Protein AF-A0A843HPI5-F1 (afdb_monomer_lite)

pLDDT: mean 84.9, std 17.64, range [41.53, 98.81]

Sequence (192 aa):
MALVEVDISSFDAFKNATLGNGYDIDGYYGYQCWDYGALLWGNIGRYGHQGTPYNYPYLSTGGTGYAYGIWLARTENATDQFELIFNLSDVKKGDLVILDKGRFVGDTSGHDAYADEDYNGTNTLRLLGQNQENPSATVGHVVTLDNMDVSKFLGAFRFKQWIAPPPPPPPVQRKKSKFPWVLYANKLRNMS

Foldseek 3Di:
DDQDAFDVLALVRRCVRFAPAAFDQPVFLARAQVRSVLSVQVNVVQFDDPPDPDGTRPQDLCPPPAQLSSLVCVVVRQPPQWDKFADLQQAAAFWWWWFAAPLDVPGPRTGTFGFNGHRPPDQWTWTWGWCPPPHDRRHTGGTHTDTGGCPRTRITIHGPSNPDDPDPDDPPPPPPPPPCPPDPPPPPPPDD

Radius of gyration: 25.39 Å; chains: 1; bounding box: 104×28×47 Å

Structure (mmCIF, N/CA/C/O backbone):
data_AF-A0A843HPI5-F1
#
_entry.id   AF-A0A843HPI5-F1
#
loop_
_atom_site.group_PDB
_atom_site.id
_atom_site.type_symbol
_atom_site.label_atom_id
_atom_site.label_alt_id
_atom_site.label_comp_id
_atom_site.label_asym_id
_atom_site.label_entity_id
_atom_site.label_seq_id
_atom_site.pdbx_PDB_ins_code
_atom_site.Cartn_x
_atom_site.Cartn_y
_atom_site.Cartn_z
_atom_site.occupancy
_atom_site.B_iso_or_equiv
_atom_site.auth_seq_id
_atom_site.auth_comp_id
_atom_site.auth_asym_id
_atom_site.auth_atom_id
_atom_site.pdbx_PDB_model_num
ATOM 1 N N . MET A 1 1 ? 4.120 -13.378 -18.623 1.00 52.06 1 MET A N 1
ATOM 2 C CA . MET A 1 1 ? 4.035 -13.522 -17.158 1.00 52.06 1 MET A CA 1
ATOM 3 C C . MET A 1 1 ? 2.609 -13.959 -16.839 1.00 52.06 1 MET A C 1
ATOM 5 O O . MET A 1 1 ? 1.702 -13.417 -17.460 1.00 52.06 1 MET A O 1
ATOM 9 N N . ALA A 1 2 ? 2.403 -14.993 -16.020 1.00 52.09 2 ALA A N 1
ATOM 10 C CA . ALA A 1 2 ? 1.055 -15.372 -15.586 1.00 52.09 2 ALA A CA 1
ATOM 11 C C . ALA A 1 2 ? 0.567 -14.355 -14.544 1.00 52.09 2 ALA A C 1
ATOM 13 O O . ALA A 1 2 ? 1.378 -13.863 -13.762 1.00 52.09 2 ALA A O 1
ATOM 14 N N . LEU A 1 3 ? -0.723 -14.019 -14.558 1.00 65.62 3 LEU A N 1
ATOM 15 C CA . LEU A 1 3 ? -1.304 -13.131 -13.555 1.00 65.62 3 LEU A CA 1
ATOM 16 C C . LEU A 1 3 ? -1.264 -13.827 -12.192 1.00 65.62 3 LEU A C 1
ATOM 18 O O . LEU A 1 3 ? -1.684 -14.978 -12.076 1.00 65.62 3 LEU A O 1
ATOM 22 N N . VAL A 1 4 ? -0.726 -13.145 -11.182 1.00 80.69 4 VAL A N 1
ATOM 23 C CA . VAL A 1 4 ? -0.734 -13.644 -9.806 1.00 80.69 4 VAL A CA 1
ATOM 24 C C . VAL A 1 4 ? -2.068 -13.268 -9.173 1.00 80.69 4 VAL A C 1
ATOM 26 O O . VAL A 1 4 ? -2.295 -12.111 -8.815 1.00 80.69 4 VAL A O 1
ATOM 29 N N . GLU A 1 5 ? -2.956 -14.251 -9.072 1.00 87.56 5 GLU A N 1
ATOM 30 C CA . GLU A 1 5 ? -4.258 -14.105 -8.424 1.00 87.56 5 GLU A CA 1
ATOM 31 C C . GLU A 1 5 ? -4.172 -14.493 -6.943 1.00 87.56 5 GLU A C 1
ATOM 33 O O . GLU A 1 5 ? -3.636 -15.547 -6.593 1.00 87.56 5 GLU A O 1
ATOM 38 N N . VAL A 1 6 ? -4.709 -13.643 -6.070 1.00 93.00 6 VAL A N 1
ATOM 39 C CA . VAL A 1 6 ? -4.800 -13.859 -4.620 1.00 93.00 6 VAL A CA 1
ATOM 40 C C . VAL A 1 6 ? -6.195 -13.485 -4.119 1.00 93.00 6 VAL A C 1
ATOM 42 O O . VAL A 1 6 ? -6.917 -12.714 -4.749 1.00 93.00 6 VAL A O 1
ATOM 45 N N . ASP A 1 7 ? -6.600 -14.033 -2.974 1.00 93.38 7 ASP A N 1
ATOM 46 C CA . ASP A 1 7 ? -7.921 -13.757 -2.406 1.00 93.38 7 ASP A CA 1
ATOM 47 C C . ASP A 1 7 ? -8.011 -12.310 -1.898 1.00 93.38 7 ASP A C 1
ATOM 49 O O . ASP A 1 7 ? -7.388 -11.946 -0.906 1.00 93.38 7 ASP A O 1
ATOM 53 N N . ILE A 1 8 ? -8.813 -11.485 -2.572 1.00 94.94 8 ILE A N 1
ATOM 54 C CA . ILE A 1 8 ? -9.072 -10.085 -2.206 1.00 94.94 8 ILE A CA 1
ATOM 55 C C . ILE A 1 8 ? -10.475 -9.874 -1.617 1.00 94.94 8 ILE A C 1
ATOM 57 O O . ILE A 1 8 ? -10.961 -8.744 -1.569 1.00 94.94 8 ILE A O 1
ATOM 61 N N . SER A 1 9 ? -11.159 -10.931 -1.169 1.00 93.56 9 SER A N 1
ATOM 62 C CA . SER A 1 9 ? -12.520 -10.836 -0.611 1.00 93.56 9 SER A CA 1
ATOM 63 C C . SER A 1 9 ? -12.601 -9.978 0.657 1.00 93.56 9 SER A C 1
ATOM 65 O O . SER A 1 9 ? -13.632 -9.366 0.933 1.00 93.56 9 SER A O 1
ATOM 67 N N . SER A 1 10 ? -11.508 -9.908 1.415 1.00 95.88 10 SER A N 1
ATOM 68 C CA . SER A 1 10 ? -11.312 -9.037 2.574 1.00 95.88 10 SER A CA 1
ATOM 69 C C . SER A 1 10 ? -9.820 -8.767 2.764 1.00 95.88 10 SER A C 1
ATOM 71 O O . SER A 1 10 ? -8.988 -9.525 2.260 1.00 95.88 10 SER A O 1
ATOM 73 N N . PHE A 1 11 ? -9.465 -7.739 3.537 1.00 97.25 11 PHE A N 1
ATOM 74 C CA . PHE A 1 11 ? -8.060 -7.497 3.869 1.00 97.25 11 PHE A CA 1
ATOM 75 C C . PHE A 1 11 ? -7.423 -8.686 4.611 1.00 97.25 11 PHE A C 1
ATOM 77 O O . PHE A 1 11 ? -6.282 -9.041 4.336 1.00 97.25 11 PHE A O 1
ATOM 84 N N . ASP A 1 12 ? -8.159 -9.354 5.505 1.00 96.88 12 ASP A N 1
ATOM 85 C CA . ASP A 1 12 ? -7.639 -10.530 6.214 1.00 96.88 12 ASP A CA 1
ATOM 86 C C . ASP A 1 12 ? -7.408 -11.724 5.275 1.00 96.88 12 ASP A C 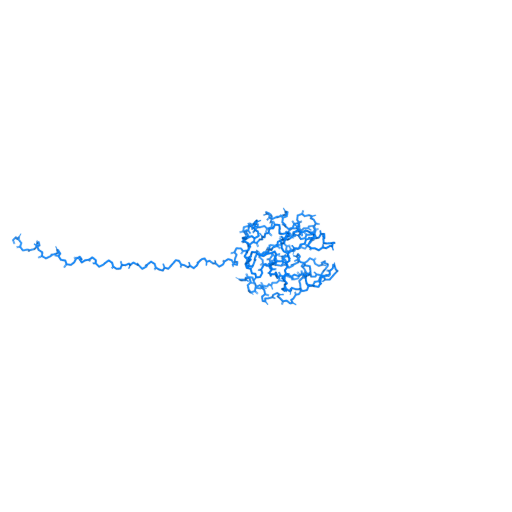1
ATOM 88 O O . ASP A 1 12 ? -6.417 -12.438 5.426 1.00 96.88 12 ASP A O 1
ATOM 92 N N . ALA A 1 13 ? -8.272 -11.923 4.275 1.00 96.44 13 ALA A N 1
ATOM 93 C CA . ALA A 1 13 ? -8.054 -12.939 3.246 1.00 96.44 13 ALA A CA 1
ATOM 94 C C . ALA A 1 13 ? -6.808 -12.626 2.399 1.00 96.44 13 ALA A C 1
ATOM 96 O O . ALA A 1 13 ? -5.954 -13.496 2.224 1.00 96.44 13 ALA A O 1
ATOM 97 N N . PHE A 1 14 ? -6.649 -11.365 1.987 1.00 97.38 14 PHE A N 1
ATOM 98 C CA . PHE A 1 14 ? -5.484 -10.897 1.234 1.00 97.38 14 PHE A CA 1
ATOM 99 C C . PHE A 1 14 ? -4.190 -11.075 2.024 1.00 97.38 14 PHE A C 1
ATOM 101 O O . PHE A 1 14 ? -3.222 -11.649 1.524 1.00 97.38 14 PHE A O 1
ATOM 108 N N . LYS A 1 15 ? -4.186 -10.669 3.295 1.00 98.06 15 LYS A N 1
ATOM 109 C CA . LYS A 1 15 ? -3.066 -10.884 4.211 1.00 98.06 15 LYS A CA 1
ATOM 110 C C . LYS A 1 15 ? -2.712 -12.362 4.340 1.00 98.06 15 LYS A C 1
ATOM 112 O O . LYS A 1 15 ? -1.548 -12.718 4.193 1.00 98.06 15 LYS A O 1
ATOM 117 N N . ASN A 1 16 ? -3.694 -13.226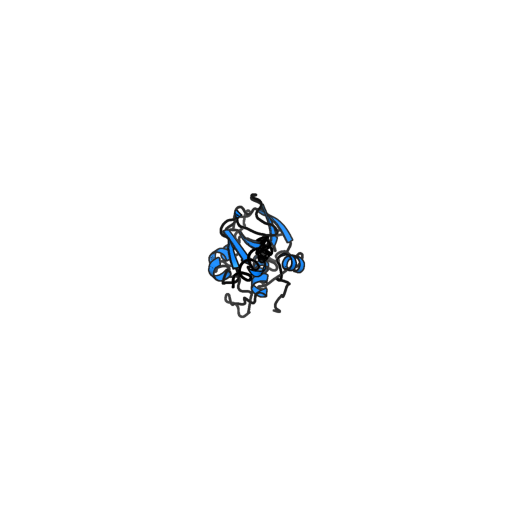 4.590 1.00 97.69 16 ASN A N 1
ATOM 118 C CA . ASN A 1 16 ? -3.452 -14.660 4.760 1.00 97.69 16 ASN A CA 1
ATOM 119 C C . ASN A 1 16 ? -2.932 -15.329 3.481 1.00 97.69 16 ASN A C 1
ATOM 121 O O . ASN A 1 16 ? -2.127 -16.252 3.567 1.00 97.69 16 ASN A O 1
ATOM 125 N N . ALA A 1 17 ? -3.363 -14.864 2.307 1.00 96.06 17 ALA A N 1
ATOM 126 C CA . ALA A 1 17 ? -2.882 -15.370 1.025 1.00 96.06 17 ALA A CA 1
ATOM 127 C C . ALA A 1 17 ? -1.444 -14.918 0.706 1.00 96.06 17 ALA A C 1
ATOM 129 O O . ALA A 1 17 ? -0.740 -15.579 -0.059 1.00 96.06 17 ALA A O 1
ATOM 130 N N . THR A 1 18 ? -0.999 -13.791 1.271 1.00 97.69 18 THR A N 1
ATOM 131 C CA . THR A 1 18 ? 0.231 -13.116 0.832 1.00 97.69 18 THR A CA 1
ATOM 132 C C . THR A 1 18 ? 1.374 -13.112 1.838 1.00 97.69 18 THR A C 1
ATOM 134 O O . THR A 1 18 ? 2.526 -13.096 1.411 1.00 97.69 18 THR A O 1
ATOM 137 N N . LEU A 1 19 ? 1.093 -13.160 3.140 1.00 97.81 19 LEU A N 1
ATOM 138 C CA . LEU A 1 19 ? 2.108 -13.108 4.191 1.00 97.81 19 LEU A CA 1
ATOM 139 C C . LEU A 1 19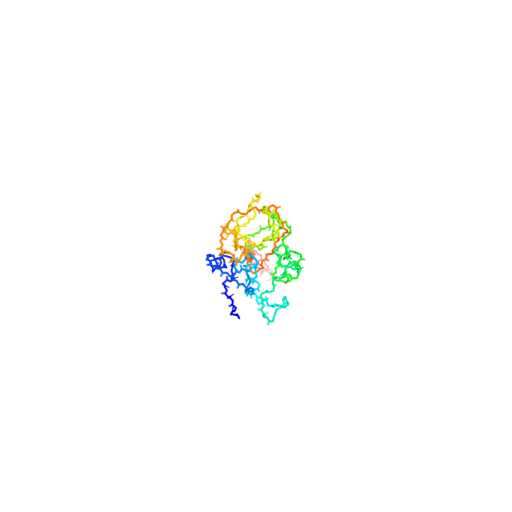 ? 3.155 -14.223 4.024 1.00 97.81 19 LEU A C 1
ATOM 141 O O . LEU A 1 19 ? 2.813 -15.399 3.916 1.00 97.81 19 LEU A O 1
ATOM 145 N N . GLY A 1 20 ? 4.437 -13.850 4.040 1.00 96.94 20 GLY A N 1
ATOM 146 C CA . GLY A 1 20 ? 5.565 -14.770 3.874 1.00 96.94 20 GLY A CA 1
ATOM 147 C C . GLY A 1 20 ? 5.921 -15.111 2.422 1.00 96.94 20 GLY A C 1
ATOM 148 O O . GLY A 1 20 ? 6.940 -15.764 2.199 1.00 96.94 20 GLY A O 1
ATOM 149 N N . ASN A 1 21 ? 5.139 -14.652 1.440 1.00 96.25 21 ASN A N 1
ATOM 150 C CA . ASN A 1 21 ? 5.421 -14.835 0.015 1.00 96.25 21 ASN A CA 1
ATOM 151 C C . ASN A 1 21 ? 6.112 -13.600 -0.583 1.00 96.25 21 ASN A C 1
ATOM 153 O O . ASN A 1 21 ? 6.014 -12.500 -0.043 1.00 96.25 21 ASN A O 1
ATOM 157 N N . GLY A 1 22 ? 6.817 -13.793 -1.698 1.00 94.62 22 GLY A N 1
ATOM 158 C CA . GLY A 1 22 ? 7.436 -12.724 -2.482 1.00 94.62 22 GLY A CA 1
ATOM 159 C C . GLY A 1 22 ? 6.746 -12.555 -3.833 1.00 94.62 22 GLY A C 1
ATOM 160 O O . GLY A 1 22 ? 6.453 -13.547 -4.502 1.00 94.62 22 GLY A O 1
ATOM 161 N N . TYR A 1 23 ? 6.504 -11.309 -4.221 1.00 93.31 23 TYR A N 1
ATOM 162 C CA . TYR A 1 23 ? 5.841 -10.906 -5.453 1.00 93.31 23 TYR A CA 1
ATOM 163 C C . TYR A 1 23 ? 6.746 -9.938 -6.204 1.00 93.31 23 TYR A C 1
ATOM 165 O O . TYR A 1 23 ? 7.064 -8.872 -5.683 1.00 93.31 23 TYR A O 1
ATOM 173 N N . ASP A 1 24 ? 7.163 -10.346 -7.398 1.00 91.31 24 ASP A N 1
ATOM 174 C CA . ASP A 1 24 ? 7.880 -9.531 -8.378 1.00 91.31 24 ASP A CA 1
ATOM 175 C C . ASP A 1 24 ? 6.904 -9.311 -9.537 1.00 91.31 24 ASP A C 1
ATOM 177 O O . ASP A 1 24 ? 6.592 -10.244 -10.288 1.00 91.31 24 ASP A O 1
ATOM 181 N N . ILE A 1 25 ? 6.295 -8.128 -9.573 1.00 86.56 25 ILE A N 1
ATOM 182 C CA . ILE A 1 25 ? 5.180 -7.820 -10.464 1.00 86.56 25 ILE A CA 1
ATOM 183 C C . ILE A 1 25 ? 5.686 -7.236 -11.774 1.00 86.56 25 ILE A C 1
ATOM 185 O O . ILE A 1 25 ? 5.108 -7.552 -12.816 1.00 86.56 25 ILE A O 1
ATOM 189 N N . ASP A 1 26 ? 6.737 -6.415 -11.750 1.00 83.69 26 ASP A N 1
ATOM 190 C CA . ASP A 1 26 ? 7.293 -5.797 -12.957 1.00 83.69 26 ASP A CA 1
ATOM 191 C C . ASP A 1 26 ? 8.467 -6.579 -13.585 1.00 83.69 26 ASP A C 1
ATOM 193 O O . ASP A 1 26 ? 8.748 -6.409 -14.779 1.00 83.69 26 ASP A O 1
ATOM 197 N N . GLY A 1 27 ? 9.079 -7.515 -12.853 1.00 85.38 27 GLY A N 1
ATOM 198 C CA . GLY A 1 27 ? 10.259 -8.279 -13.260 1.00 85.38 27 GLY A CA 1
ATOM 199 C C . GLY A 1 27 ? 11.589 -7.592 -12.931 1.00 85.38 27 GLY A C 1
ATOM 200 O O . GLY A 1 27 ? 12.625 -8.000 -13.472 1.00 85.38 27 GLY A O 1
ATOM 201 N N . TYR A 1 28 ? 11.583 -6.533 -12.116 1.00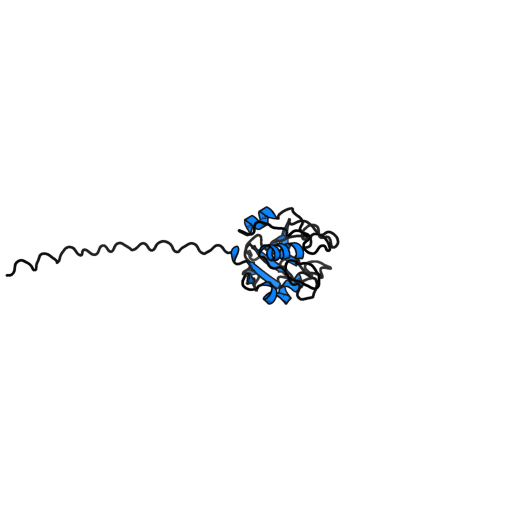 85.31 28 TYR A N 1
ATOM 202 C CA . TYR A 1 28 ? 12.743 -5.717 -11.779 1.00 85.31 28 TYR A CA 1
ATOM 203 C C . TYR A 1 28 ? 12.959 -5.642 -10.266 1.00 85.31 28 TYR A C 1
ATOM 205 O O . TYR A 1 28 ? 12.057 -5.421 -9.475 1.00 85.31 28 TYR A O 1
ATOM 213 N N . TYR A 1 29 ? 14.221 -5.770 -9.844 1.00 88.44 29 TYR A N 1
ATOM 214 C CA . TYR A 1 29 ? 14.645 -5.621 -8.442 1.00 88.44 29 TYR A CA 1
ATOM 215 C C . TYR A 1 29 ? 13.997 -6.600 -7.435 1.00 88.44 29 TYR A C 1
ATOM 217 O O . TYR A 1 29 ? 14.244 -6.481 -6.231 1.00 88.44 29 TYR A O 1
ATOM 225 N N . GLY A 1 30 ? 13.251 -7.606 -7.899 1.00 92.25 30 GLY A N 1
ATOM 226 C CA . GLY A 1 30 ? 12.689 -8.672 -7.073 1.00 92.25 30 GLY A CA 1
ATOM 227 C C . GLY A 1 30 ? 11.446 -8.222 -6.310 1.00 92.25 30 GLY A C 1
ATOM 228 O O . GLY A 1 30 ? 10.497 -7.741 -6.902 1.00 92.25 30 GLY A O 1
ATOM 229 N N . TYR A 1 31 ? 11.418 -8.428 -4.993 1.00 94.50 31 TYR A N 1
ATOM 230 C CA . TYR A 1 31 ? 10.211 -8.220 -4.181 1.00 94.50 31 TYR A CA 1
ATOM 231 C C . TYR A 1 31 ? 10.206 -6.836 -3.524 1.00 94.50 31 TYR A C 1
ATOM 233 O O . TYR A 1 31 ? 10.548 -6.709 -2.342 1.00 94.50 31 TYR A O 1
ATOM 241 N N . GLN A 1 32 ? 9.890 -5.783 -4.280 1.00 95.25 32 GLN A N 1
ATOM 242 C CA . GLN A 1 32 ? 9.877 -4.411 -3.767 1.00 95.25 32 GLN A CA 1
ATOM 243 C C . GLN A 1 32 ? 8.532 -4.052 -3.123 1.00 95.25 32 GLN A C 1
ATOM 245 O O . GLN A 1 32 ? 7.535 -4.765 -3.245 1.00 95.25 32 GLN A O 1
ATOM 250 N N . CYS A 1 33 ? 8.510 -2.936 -2.388 1.00 95.81 33 CYS A N 1
ATOM 251 C CA . CYS A 1 33 ? 7.287 -2.421 -1.763 1.00 95.81 33 CYS A CA 1
ATOM 252 C C . CYS A 1 33 ? 6.185 -2.162 -2.800 1.00 95.81 33 CYS A C 1
ATOM 254 O O . CYS A 1 33 ? 5.088 -2.703 -2.661 1.00 95.81 33 CYS A O 1
ATOM 256 N N . TRP A 1 34 ? 6.543 -1.482 -3.895 1.00 95.31 34 TRP A N 1
ATOM 257 C CA . TRP A 1 34 ? 5.623 -1.167 -4.985 1.00 95.31 34 TRP A CA 1
ATOM 258 C C . TRP A 1 34 ? 4.979 -2.414 -5.597 1.00 95.31 34 TRP A C 1
ATOM 260 O O . TRP A 1 34 ? 3.783 -2.385 -5.873 1.00 95.31 34 TRP A O 1
ATOM 270 N N . ASP A 1 35 ? 5.721 -3.517 -5.768 1.00 93.69 35 ASP A N 1
ATOM 271 C CA . ASP A 1 35 ? 5.170 -4.762 -6.320 1.00 93.69 35 ASP A CA 1
ATOM 272 C C . ASP A 1 35 ? 3.983 -5.258 -5.498 1.00 93.69 35 ASP A C 1
ATOM 274 O O . ASP A 1 35 ? 2.966 -5.703 -6.034 1.00 93.69 35 ASP A O 1
ATOM 278 N N . TYR A 1 36 ? 4.080 -5.143 -4.176 1.00 96.12 36 TYR A N 1
ATOM 279 C CA . TYR A 1 36 ? 3.019 -5.590 -3.294 1.00 96.12 36 TYR A CA 1
ATOM 280 C C . TYR A 1 36 ? 1.798 -4.669 -3.329 1.00 96.12 36 TYR A C 1
ATOM 282 O O . TYR A 1 36 ? 0.671 -5.166 -3.370 1.00 96.12 36 TYR A O 1
ATOM 290 N N . GLY A 1 37 ? 1.994 -3.349 -3.394 1.00 95.50 37 GLY A N 1
ATOM 291 C CA . GLY A 1 37 ? 0.900 -2.414 -3.667 1.00 95.50 37 GLY A CA 1
ATOM 292 C C . GLY A 1 37 ? 0.243 -2.680 -5.028 1.00 95.50 37 GLY A C 1
ATOM 293 O O . GLY A 1 37 ? -0.986 -2.703 -5.153 1.00 95.50 37 GLY A O 1
ATOM 294 N N . ALA A 1 38 ? 1.050 -2.945 -6.058 1.00 93.94 38 ALA A N 1
ATOM 295 C CA . ALA A 1 38 ? 0.602 -3.202 -7.423 1.00 93.94 38 ALA A CA 1
ATOM 296 C C . ALA A 1 38 ? -0.169 -4.528 -7.551 1.00 93.94 38 ALA A C 1
ATOM 298 O O . ALA A 1 38 ? -1.079 -4.632 -8.379 1.00 93.94 38 ALA A O 1
ATOM 299 N N . LEU A 1 39 ? 0.119 -5.522 -6.703 1.00 94.19 39 LEU A N 1
ATOM 300 C CA . LEU A 1 39 ? -0.577 -6.811 -6.688 1.00 94.19 39 LEU A CA 1
ATOM 301 C C . LEU A 1 39 ? -2.099 -6.649 -6.541 1.00 94.19 39 LEU A C 1
ATOM 303 O O . LEU A 1 39 ? -2.849 -7.277 -7.295 1.00 94.19 39 LEU A O 1
ATOM 307 N N . LEU A 1 40 ? -2.575 -5.787 -5.631 1.00 95.00 40 LEU A N 1
ATOM 308 C CA . LEU A 1 40 ? -4.015 -5.535 -5.482 1.00 95.00 40 LEU A CA 1
ATOM 309 C C . LEU A 1 40 ? -4.603 -4.918 -6.751 1.00 95.00 40 LEU A C 1
ATOM 311 O O . LEU A 1 40 ? -5.660 -5.353 -7.201 1.00 95.00 40 LEU A O 1
ATOM 315 N N . TRP A 1 41 ? -3.908 -3.947 -7.352 1.00 93.06 41 TRP A N 1
ATOM 316 C CA . TRP A 1 41 ? -4.340 -3.312 -8.600 1.00 93.06 41 TRP A CA 1
ATOM 317 C C . TRP A 1 41 ? -4.492 -4.339 -9.728 1.00 93.06 41 TRP A C 1
ATOM 319 O O . TRP A 1 41 ? -5.482 -4.308 -10.457 1.00 93.06 41 TRP A O 1
ATOM 329 N N . GLY A 1 42 ? -3.572 -5.299 -9.825 1.00 90.00 42 GLY A N 1
ATOM 330 C CA . GLY A 1 42 ? -3.675 -6.403 -10.776 1.00 90.00 42 GLY A CA 1
ATOM 331 C C . GLY A 1 42 ? -4.917 -7.256 -10.524 1.00 90.00 42 GLY A C 1
ATOM 332 O O . GLY A 1 42 ? -5.704 -7.493 -11.436 1.00 90.00 42 GLY A O 1
ATOM 333 N N . ASN A 1 43 ? -5.142 -7.643 -9.268 1.00 90.69 43 ASN A N 1
ATOM 334 C CA . ASN A 1 43 ? -6.251 -8.515 -8.875 1.00 90.69 43 ASN A CA 1
ATOM 335 C C . ASN A 1 43 ? -7.640 -7.893 -9.088 1.00 90.69 43 ASN A C 1
ATOM 337 O O . ASN A 1 43 ? -8.604 -8.614 -9.328 1.00 90.69 43 ASN A O 1
ATOM 341 N N . ILE A 1 44 ? -7.753 -6.564 -9.078 1.00 90.56 44 ILE A N 1
ATOM 342 C CA . ILE A 1 44 ? -8.997 -5.858 -9.434 1.00 90.56 44 ILE A CA 1
ATOM 343 C C . ILE A 1 44 ? -9.110 -5.568 -10.943 1.00 90.56 44 ILE A C 1
ATOM 345 O O . ILE A 1 44 ? -9.926 -4.749 -11.366 1.00 90.56 44 ILE A O 1
ATOM 349 N N . GLY A 1 45 ? -8.282 -6.214 -11.770 1.00 85.00 45 GLY A N 1
ATOM 350 C CA . GLY A 1 45 ? -8.331 -6.123 -13.229 1.00 85.00 45 GLY A CA 1
ATOM 351 C C . GLY A 1 45 ? -7.712 -4.851 -13.806 1.00 85.00 45 GLY A C 1
ATOM 352 O O . GLY A 1 45 ? -7.921 -4.551 -14.985 1.00 85.00 45 GLY A O 1
ATOM 353 N N . ARG A 1 46 ? -6.954 -4.082 -13.016 1.00 78.88 46 ARG A N 1
ATOM 354 C CA . ARG A 1 46 ? -6.292 -2.876 -13.516 1.00 78.88 46 ARG A CA 1
ATOM 355 C C . ARG A 1 46 ? -4.956 -3.226 -14.126 1.00 78.88 46 ARG A C 1
ATOM 357 O O . ARG A 1 46 ? -3.935 -3.174 -13.455 1.00 78.88 46 ARG A O 1
ATOM 364 N N . TYR A 1 47 ? -4.979 -3.496 -15.422 1.00 73.06 47 TYR A N 1
ATOM 365 C CA . TYR A 1 47 ? -3.780 -3.655 -16.232 1.00 73.06 47 TYR A CA 1
ATOM 366 C C . TYR A 1 47 ? -3.589 -2.453 -17.153 1.00 73.06 47 TYR A C 1
ATOM 368 O O . TYR A 1 47 ? -4.552 -1.916 -17.701 1.00 73.06 47 TYR A O 1
ATOM 376 N N . GLY A 1 48 ? -2.346 -2.015 -17.317 1.00 63.28 48 GLY A N 1
ATOM 377 C CA . GLY A 1 48 ? -2.010 -0.855 -18.127 1.00 63.28 48 GLY A CA 1
ATOM 378 C C . GLY A 1 48 ? -0.512 -0.741 -18.377 1.00 63.28 48 GLY A C 1
ATOM 379 O O . GLY A 1 48 ? 0.302 -1.443 -17.788 1.00 63.28 48 GLY A O 1
ATOM 380 N N . HIS A 1 49 ? -0.156 0.149 -19.295 1.00 47.78 49 HIS A N 1
ATOM 381 C CA . HIS A 1 49 ? 1.158 0.181 -19.922 1.00 47.78 49 HIS A CA 1
ATOM 382 C C . HIS A 1 49 ? 1.913 1.435 -19.461 1.00 47.78 49 HIS A C 1
ATOM 384 O O . HIS A 1 49 ? 1.752 2.504 -20.050 1.00 47.78 49 HIS A O 1
ATOM 390 N N . GLN A 1 50 ? 2.776 1.336 -18.445 1.00 48.16 50 GLN A N 1
ATOM 391 C CA . GLN A 1 50 ? 3.771 2.386 -18.183 1.00 48.16 50 GLN A CA 1
ATOM 392 C C . GLN A 1 50 ? 4.993 2.134 -19.091 1.00 48.16 50 GLN A C 1
ATOM 394 O O . GLN A 1 50 ? 6.068 1.758 -18.650 1.00 48.16 50 GLN A O 1
ATOM 399 N N . GLY A 1 51 ? 4.798 2.261 -20.411 1.00 46.97 51 GLY A N 1
ATOM 400 C CA . GLY A 1 51 ? 5.892 2.198 -21.394 1.00 46.97 51 GLY A CA 1
ATOM 401 C C . GLY A 1 51 ? 6.517 0.821 -21.700 1.00 46.97 51 GLY A C 1
ATOM 402 O O . GLY A 1 51 ? 7.505 0.789 -22.427 1.00 46.97 51 GLY A O 1
ATOM 403 N N . THR A 1 52 ? 5.961 -0.307 -21.235 1.00 49.00 52 THR A N 1
ATOM 404 C CA . THR A 1 52 ? 6.490 -1.671 -21.483 1.00 49.00 52 THR A CA 1
ATOM 405 C C . THR A 1 52 ? 5.468 -2.591 -22.168 1.00 49.00 52 THR A C 1
ATOM 407 O O . THR A 1 52 ? 4.320 -2.578 -21.749 1.00 49.00 52 THR A O 1
ATOM 410 N N . PRO A 1 53 ? 5.845 -3.421 -23.168 1.00 46.97 53 PRO A N 1
ATOM 411 C CA . PRO A 1 53 ? 4.939 -4.212 -24.034 1.00 46.97 53 PRO A CA 1
ATOM 412 C C . PRO A 1 53 ? 4.070 -5.277 -23.328 1.00 46.97 53 PRO A C 1
ATOM 414 O O . PRO A 1 53 ? 3.479 -6.131 -23.988 1.00 46.97 53 PRO A O 1
ATOM 417 N N . TYR A 1 54 ? 3.999 -5.262 -22.000 1.00 51.50 54 TYR A N 1
ATOM 418 C CA . TYR A 1 54 ? 3.299 -6.234 -21.180 1.00 51.50 54 TYR A CA 1
ATOM 419 C C . TYR A 1 54 ? 2.164 -5.559 -20.394 1.00 51.50 54 TYR A C 1
ATOM 421 O O . TYR A 1 54 ? 2.282 -4.425 -19.936 1.00 51.50 54 TYR A O 1
ATOM 429 N N . ASN A 1 55 ? 1.054 -6.280 -20.220 1.00 57.97 55 ASN A N 1
ATOM 430 C CA . ASN A 1 55 ? -0.041 -5.883 -19.333 1.00 57.97 55 ASN A CA 1
ATOM 431 C C . ASN A 1 55 ? 0.406 -6.035 -17.871 1.00 57.97 55 ASN A C 1
ATOM 433 O O . ASN A 1 55 ? 0.245 -7.110 -17.293 1.00 57.97 55 ASN A O 1
ATOM 437 N N . TYR A 1 56 ? 0.965 -4.980 -17.280 1.00 62.53 56 TYR A N 1
ATOM 438 C CA . TYR A 1 56 ? 1.288 -4.937 -15.853 1.00 62.53 56 TYR A CA 1
ATOM 439 C C . TYR A 1 56 ? 0.154 -4.311 -15.044 1.00 62.53 56 TYR A C 1
ATOM 441 O O . TYR A 1 56 ? -0.599 -3.496 -15.587 1.00 62.53 56 TYR A O 1
ATOM 449 N N . PRO A 1 57 ? 0.009 -4.667 -13.757 1.00 70.00 57 PRO A N 1
ATOM 450 C CA . PRO A 1 57 ? -0.846 -3.929 -12.848 1.00 70.00 57 PRO A CA 1
ATOM 451 C C . PRO A 1 57 ? -0.576 -2.421 -12.891 1.00 70.00 57 PRO A C 1
ATOM 453 O O . PRO A 1 57 ? 0.566 -1.974 -12.804 1.00 70.00 57 PRO A O 1
ATOM 456 N N . TYR A 1 58 ? -1.629 -1.622 -13.045 1.00 82.00 58 TYR A N 1
ATOM 457 C CA . TYR A 1 58 ? -1.514 -0.182 -13.265 1.00 82.00 58 TYR A CA 1
ATOM 458 C C . TYR A 1 58 ? -1.537 0.605 -11.950 1.00 82.00 58 TYR A C 1
ATOM 460 O O . TYR A 1 58 ? -2.520 1.283 -11.640 1.00 82.00 58 TYR A O 1
ATOM 468 N N . LEU A 1 59 ? -0.451 0.508 -11.180 1.00 92.00 59 LEU A N 1
ATOM 469 C CA . LEU A 1 59 ? -0.179 1.378 -10.033 1.00 92.00 59 LEU A CA 1
ATOM 470 C C . LEU A 1 59 ? 0.894 2.405 -10.418 1.00 92.00 59 LEU A C 1
ATOM 472 O O . LEU A 1 59 ? 2.092 2.167 -10.294 1.00 92.00 59 LEU A O 1
ATOM 476 N N . SER A 1 60 ? 0.464 3.557 -10.923 1.00 92.62 60 SER A N 1
ATOM 477 C CA . SER A 1 60 ? 1.361 4.585 -11.452 1.00 92.62 60 SER A CA 1
ATOM 478 C C . SER A 1 60 ? 2.204 5.217 -10.349 1.00 92.62 60 SER A C 1
ATOM 480 O O . SER A 1 60 ? 1.679 5.670 -9.335 1.00 92.62 60 SER A O 1
ATOM 482 N N . THR A 1 61 ? 3.510 5.336 -10.579 1.00 93.75 61 THR A N 1
ATOM 483 C CA . THR A 1 61 ? 4.430 6.112 -9.727 1.00 93.75 61 THR A CA 1
ATOM 484 C C . THR A 1 61 ? 4.494 7.593 -10.123 1.00 93.75 61 THR A C 1
ATOM 486 O O . THR A 1 61 ? 5.407 8.309 -9.724 1.00 93.75 61 THR A O 1
ATOM 489 N N . GLY A 1 62 ? 3.585 8.086 -10.974 1.00 91.31 62 GLY A N 1
ATOM 490 C CA . GLY A 1 62 ? 3.597 9.491 -11.408 1.00 91.31 62 GLY A CA 1
ATOM 491 C C . GLY A 1 62 ? 4.867 9.897 -12.168 1.00 91.31 62 GLY A C 1
ATOM 492 O O . GLY A 1 62 ? 5.249 11.065 -12.159 1.00 91.31 62 GLY A O 1
ATOM 493 N N . GLY A 1 63 ? 5.543 8.927 -12.793 1.00 89.25 63 GLY A N 1
ATOM 494 C CA . GLY A 1 63 ? 6.773 9.130 -13.562 1.00 89.25 63 GLY A CA 1
ATOM 495 C C . GLY A 1 63 ? 8.057 9.207 -12.733 1.00 89.25 63 GLY A C 1
ATOM 496 O O . GLY A 1 63 ? 9.116 9.448 -13.305 1.00 89.25 63 GLY A O 1
ATOM 497 N N . THR A 1 64 ? 7.999 9.002 -11.413 1.00 91.56 64 THR A N 1
ATOM 498 C CA . THR A 1 64 ? 9.198 9.046 -10.558 1.00 91.56 64 THR A CA 1
ATOM 499 C C . THR A 1 64 ? 9.975 7.732 -10.556 1.00 91.56 64 THR A C 1
ATOM 501 O O . THR A 1 64 ? 11.174 7.750 -10.299 1.00 91.56 64 THR A O 1
ATOM 504 N N . GLY A 1 65 ? 9.298 6.608 -10.822 1.00 88.62 65 GLY A N 1
ATOM 505 C CA . GLY A 1 65 ? 9.857 5.264 -10.649 1.00 88.62 65 GLY A CA 1
ATOM 506 C C . GLY A 1 65 ? 9.935 4.806 -9.187 1.00 88.62 65 GLY A C 1
ATOM 507 O O . GLY A 1 65 ? 10.554 3.789 -8.909 1.00 88.62 65 GLY A O 1
ATOM 508 N N . TYR A 1 66 ? 9.326 5.543 -8.252 1.00 92.81 66 TYR A N 1
ATOM 509 C CA . TYR A 1 66 ? 9.457 5.313 -6.813 1.00 92.81 66 TYR A CA 1
ATOM 510 C C . TYR A 1 66 ? 8.109 5.372 -6.079 1.00 92.81 66 TYR A C 1
ATOM 512 O O . TYR A 1 66 ? 7.193 6.081 -6.506 1.00 92.81 66 TYR A O 1
ATOM 520 N N . ALA A 1 67 ? 8.012 4.680 -4.938 1.00 95.75 67 ALA A N 1
ATOM 521 C CA . ALA A 1 67 ? 6.779 4.498 -4.165 1.00 95.75 67 ALA A CA 1
ATOM 522 C C . ALA A 1 67 ? 6.111 5.818 -3.739 1.00 95.75 67 ALA A C 1
ATOM 524 O O . ALA A 1 67 ? 4.897 5.964 -3.880 1.00 95.75 67 ALA A O 1
ATOM 525 N N . TYR A 1 68 ? 6.873 6.842 -3.331 1.00 97.06 68 TYR A N 1
ATOM 526 C CA . TYR A 1 68 ? 6.284 8.151 -2.985 1.00 97.06 68 TYR A CA 1
ATOM 527 C C . TYR A 1 68 ? 5.483 8.773 -4.151 1.00 97.06 68 TYR A C 1
ATOM 529 O O . TYR A 1 68 ? 4.528 9.530 -3.952 1.00 97.06 68 TYR A O 1
ATOM 537 N N . GLY A 1 69 ? 5.859 8.439 -5.390 1.00 97.06 69 GLY A N 1
ATOM 538 C CA . GLY A 1 69 ? 5.213 8.905 -6.610 1.00 97.06 69 GLY A CA 1
ATOM 539 C C . GLY A 1 69 ? 3.799 8.358 -6.808 1.00 97.06 69 GLY A C 1
ATOM 540 O O . GLY A 1 69 ? 2.992 8.998 -7.488 1.00 97.06 69 GLY A O 1
ATOM 541 N N . ILE A 1 70 ? 3.450 7.250 -6.143 1.00 97.56 70 ILE A N 1
ATOM 542 C CA . ILE A 1 70 ? 2.083 6.710 -6.119 1.00 97.56 70 ILE A CA 1
ATOM 543 C C . ILE A 1 70 ? 1.093 7.784 -5.648 1.00 97.56 70 ILE A C 1
ATOM 545 O O . ILE A 1 70 ? 0.005 7.932 -6.214 1.00 97.56 70 ILE A O 1
ATOM 549 N N . TRP A 1 71 ? 1.479 8.584 -4.648 1.00 98.25 71 TRP A N 1
ATOM 550 C CA . TRP A 1 71 ? 0.630 9.655 -4.129 1.00 98.25 71 TRP A CA 1
ATOM 551 C C . TRP A 1 71 ? 0.568 10.886 -5.047 1.00 98.25 71 TRP A C 1
ATOM 553 O O . TRP A 1 71 ? -0.445 11.597 -5.090 1.00 98.25 71 TRP A O 1
ATOM 563 N N . LEU A 1 72 ? 1.615 11.140 -5.838 1.00 97.12 72 LEU A N 1
ATOM 564 C CA . LEU A 1 72 ? 1.576 12.179 -6.873 1.00 97.12 72 LEU A CA 1
ATOM 565 C C . LEU A 1 72 ? 0.541 11.830 -7.951 1.00 97.12 72 LEU A C 1
ATOM 567 O O . LEU A 1 72 ? -0.228 12.700 -8.358 1.00 97.12 72 LEU A O 1
ATOM 571 N N . ALA A 1 73 ? 0.453 10.550 -8.321 1.00 96.25 73 ALA A N 1
ATOM 572 C CA . ALA A 1 73 ? -0.541 10.005 -9.246 1.00 96.25 73 ALA A CA 1
ATOM 573 C C . ALA A 1 73 ? -1.853 9.558 -8.565 1.00 96.25 73 ALA A C 1
ATOM 575 O O . ALA A 1 73 ? -2.646 8.826 -9.155 1.00 96.25 73 ALA A O 1
ATOM 576 N N . ARG A 1 74 ? -2.140 9.996 -7.330 1.00 97.62 74 ARG A N 1
ATOM 577 C CA . ARG A 1 74 ? -3.268 9.471 -6.532 1.00 97.62 74 ARG A CA 1
ATOM 578 C C . ARG A 1 74 ? -4.630 9.511 -7.219 1.00 97.62 74 ARG A C 1
ATOM 580 O O . ARG A 1 74 ? -5.407 8.580 -7.064 1.00 97.62 74 ARG A O 1
ATOM 587 N N . THR A 1 75 ? -4.931 10.547 -7.998 1.00 94.75 75 THR A N 1
ATOM 588 C CA . THR A 1 75 ? -6.223 10.651 -8.698 1.00 94.75 75 THR A CA 1
ATOM 589 C C . THR A 1 75 ? -6.376 9.561 -9.763 1.00 94.75 75 THR A C 1
ATOM 591 O O . THR A 1 75 ? -7.440 8.966 -9.902 1.00 94.75 75 THR A O 1
ATOM 594 N N . GLU A 1 76 ? -5.295 9.268 -10.482 1.00 92.62 76 GLU A N 1
ATOM 595 C CA . GLU A 1 76 ? -5.215 8.212 -11.494 1.00 92.62 76 GLU A CA 1
ATOM 596 C C . GLU A 1 76 ? -5.210 6.814 -10.854 1.00 92.62 76 GLU A C 1
ATOM 598 O O . GLU A 1 76 ? -5.840 5.877 -11.353 1.00 92.62 76 GLU A O 1
ATOM 603 N N . ASN A 1 77 ? -4.545 6.678 -9.707 1.00 94.94 77 ASN A N 1
ATOM 604 C CA . ASN A 1 77 ? -4.486 5.432 -8.957 1.00 94.94 77 ASN A CA 1
ATOM 605 C C . ASN A 1 77 ? -5.790 5.123 -8.209 1.00 94.94 77 ASN A C 1
ATOM 607 O O . ASN A 1 77 ? -6.129 3.953 -8.091 1.00 94.94 77 ASN A O 1
ATOM 611 N N . ALA A 1 78 ? -6.560 6.113 -7.757 1.00 93.88 78 ALA A N 1
ATOM 612 C CA . ALA A 1 78 ? -7.768 5.860 -6.971 1.00 93.88 78 ALA A CA 1
ATOM 613 C C . ALA A 1 78 ? -8.944 5.343 -7.807 1.00 93.88 78 ALA A C 1
ATOM 615 O O . ALA A 1 78 ? -9.621 4.396 -7.405 1.00 93.88 78 ALA A O 1
ATOM 616 N N . THR A 1 79 ? -9.183 5.927 -8.985 1.00 88.25 79 THR A N 1
ATOM 617 C CA . THR A 1 79 ? -10.360 5.615 -9.823 1.00 88.25 79 THR A CA 1
ATOM 618 C C . THR A 1 79 ? -11.671 5.645 -9.013 1.00 88.25 79 THR A C 1
ATOM 620 O O . THR A 1 79 ? -11.825 6.462 -8.107 1.00 88.25 79 THR A O 1
ATOM 623 N N . ASP A 1 80 ? -12.635 4.782 -9.329 1.00 91.50 80 ASP A N 1
ATOM 624 C CA . ASP A 1 80 ? -13.869 4.594 -8.567 1.00 91.50 80 ASP A CA 1
ATOM 625 C C . ASP A 1 80 ? -13.752 3.503 -7.487 1.00 91.50 80 ASP A C 1
ATOM 627 O O . ASP A 1 80 ? -14.604 3.447 -6.600 1.00 91.50 80 ASP A O 1
ATOM 631 N N . GLN A 1 81 ? -12.700 2.681 -7.517 1.00 93.50 81 GLN A N 1
ATOM 632 C CA . GLN A 1 81 ? -12.503 1.542 -6.610 1.00 93.50 81 GLN A CA 1
ATOM 633 C C . GLN A 1 81 ? -11.961 1.933 -5.229 1.00 93.50 81 GLN A C 1
ATOM 635 O O . GLN A 1 81 ? -12.185 1.210 -4.254 1.00 93.50 81 GLN A O 1
ATOM 640 N N . PHE A 1 82 ? -11.281 3.079 -5.123 1.00 96.31 82 PHE A N 1
ATOM 641 C CA . PHE A 1 82 ? -10.639 3.515 -3.884 1.00 96.31 82 PHE A CA 1
ATOM 642 C C . PHE A 1 82 ? -11.175 4.855 -3.379 1.00 96.31 82 PHE A C 1
ATOM 644 O O . PHE A 1 82 ? -11.600 5.722 -4.143 1.00 96.31 82 PHE A O 1
ATOM 651 N N . GLU A 1 83 ? -11.165 5.018 -2.063 1.00 97.44 83 GLU A N 1
ATOM 652 C CA . GLU A 1 83 ? -11.282 6.309 -1.387 1.00 97.44 83 GLU A CA 1
ATOM 653 C C . GLU A 1 83 ? -9.874 6.822 -1.044 1.00 97.44 83 GLU A C 1
ATOM 655 O O . GLU A 1 83 ? -9.003 6.050 -0.644 1.00 97.44 83 GLU A O 1
ATOM 660 N N . LEU A 1 84 ? -9.641 8.125 -1.224 1.00 98.50 84 LEU A N 1
ATOM 661 C CA . LEU A 1 84 ? -8.378 8.768 -0.865 1.00 98.50 84 LEU A CA 1
ATOM 662 C C . LEU A 1 84 ? -8.420 9.244 0.584 1.00 98.50 84 LEU A C 1
ATOM 664 O O . LEU A 1 84 ? -9.285 10.037 0.956 1.00 98.50 84 LEU A O 1
ATOM 668 N N . ILE A 1 85 ? -7.440 8.812 1.368 1.00 98.62 85 ILE A N 1
ATOM 669 C CA . ILE A 1 85 ? -7.282 9.175 2.773 1.00 98.62 85 ILE A CA 1
ATOM 670 C C . ILE A 1 85 ? -6.141 10.182 2.886 1.00 98.62 85 ILE A C 1
ATOM 672 O O . ILE A 1 85 ? -5.000 9.881 2.540 1.00 98.62 85 ILE A O 1
ATOM 676 N N . PHE A 1 86 ? -6.455 11.393 3.342 1.00 98.44 86 PHE A N 1
ATOM 677 C CA . PHE A 1 86 ? -5.499 12.506 3.394 1.00 98.44 86 PHE A CA 1
ATOM 678 C C . PHE A 1 86 ? -4.872 12.704 4.771 1.00 98.44 86 PHE A C 1
ATOM 680 O O . PHE A 1 86 ? -3.776 13.251 4.860 1.00 98.44 86 PHE A O 1
ATOM 687 N N . ASN A 1 87 ? -5.546 12.269 5.838 1.00 98.06 87 ASN A N 1
ATOM 688 C CA . ASN A 1 87 ? -5.047 12.419 7.198 1.00 98.06 87 ASN A CA 1
ATOM 689 C C . ASN A 1 87 ? -4.671 11.060 7.770 1.00 98.06 87 ASN A C 1
ATOM 691 O O . ASN A 1 87 ? -5.435 10.101 7.671 1.00 98.06 87 ASN A O 1
ATOM 695 N N . LEU A 1 88 ? -3.530 11.010 8.453 1.00 97.44 88 LEU A N 1
ATOM 696 C CA . LEU A 1 88 ? -3.069 9.807 9.137 1.00 97.44 88 LEU A CA 1
ATOM 697 C C . LEU A 1 88 ? -4.081 9.320 10.192 1.00 97.44 88 LEU A C 1
ATOM 699 O O . LEU A 1 88 ? -4.273 8.121 10.350 1.00 97.44 88 LEU A O 1
ATOM 703 N N . SER A 1 89 ? -4.794 10.242 10.851 1.00 97.81 89 SER A N 1
ATOM 704 C CA . SER A 1 89 ? -5.851 9.920 11.823 1.00 97.81 89 SER A CA 1
ATOM 705 C C . SER A 1 89 ? -7.013 9.113 11.249 1.00 97.81 89 SER A C 1
ATOM 707 O O . SER A 1 89 ? -7.736 8.465 12.003 1.00 97.81 89 SER A O 1
ATOM 709 N N . ASP A 1 90 ? -7.200 9.176 9.932 1.00 98.00 90 ASP A N 1
ATOM 710 C CA . ASP A 1 90 ? -8.321 8.554 9.240 1.00 98.00 90 ASP A CA 1
ATOM 711 C C . ASP A 1 90 ? -7.943 7.184 8.666 1.00 98.00 90 ASP A C 1
ATOM 713 O O . ASP A 1 90 ? -8.814 6.510 8.116 1.00 98.00 90 ASP A O 1
ATOM 717 N N . VAL A 1 91 ? -6.676 6.764 8.793 1.00 98.38 91 VAL A N 1
ATOM 718 C CA . VAL A 1 91 ? -6.180 5.472 8.305 1.00 98.38 91 VAL A CA 1
ATOM 719 C C . VAL A 1 91 ? -6.841 4.322 9.060 1.00 98.38 91 VAL A C 1
ATOM 721 O O . VAL A 1 91 ? -6.945 4.314 10.293 1.00 98.38 91 VAL A O 1
ATOM 724 N N . LYS A 1 92 ? -7.290 3.337 8.286 1.00 97.81 92 LYS A N 1
ATOM 725 C CA . LYS A 1 92 ? -7.950 2.117 8.740 1.00 97.81 92 LYS A CA 1
ATOM 726 C C . LYS A 1 92 ? -7.200 0.891 8.261 1.00 97.81 92 LYS A C 1
ATOM 728 O O . LYS A 1 92 ? -6.498 0.931 7.250 1.00 97.81 92 LYS A O 1
ATOM 733 N N . LYS A 1 93 ? -7.405 -0.214 8.977 1.00 98.00 93 LYS A N 1
ATOM 734 C CA . LYS A 1 93 ? -6.916 -1.528 8.559 1.00 98.00 93 LYS A CA 1
ATOM 735 C C . LYS A 1 93 ? -7.315 -1.805 7.100 1.00 98.00 93 LYS A C 1
ATOM 737 O O . LYS A 1 93 ? -8.489 -1.705 6.745 1.00 98.00 93 LYS A O 1
ATOM 742 N N . GLY A 1 94 ? -6.337 -2.174 6.280 1.00 98.19 94 GLY A N 1
ATOM 743 C CA . GLY A 1 94 ? -6.474 -2.449 4.851 1.00 98.19 94 GLY A CA 1
ATOM 744 C C . GLY A 1 94 ? -6.192 -1.270 3.920 1.00 98.19 94 GLY A C 1
ATOM 745 O O . GLY A 1 94 ? -6.150 -1.475 2.709 1.00 98.19 94 GLY A O 1
ATOM 746 N N . ASP A 1 95 ? -5.966 -0.059 4.430 1.00 98.69 95 ASP A N 1
ATOM 747 C CA . ASP A 1 95 ? -5.559 1.061 3.580 1.00 98.69 95 ASP A CA 1
ATOM 748 C C . ASP A 1 95 ? -4.121 0.859 3.073 1.00 98.69 95 ASP A C 1
ATOM 750 O O . ASP A 1 95 ? -3.227 0.551 3.863 1.00 98.69 95 ASP A O 1
ATOM 754 N N . LEU A 1 96 ? -3.872 1.074 1.776 1.00 98.69 96 LEU A N 1
ATOM 755 C CA . LEU A 1 96 ? -2.510 1.153 1.237 1.00 98.69 96 LEU A CA 1
ATOM 756 C C . LEU A 1 96 ? -1.915 2.512 1.611 1.00 98.69 96 LEU A C 1
ATOM 758 O O . LEU A 1 96 ? -2.275 3.529 1.014 1.00 98.69 96 LEU A O 1
ATOM 762 N N . VAL A 1 97 ? -1.034 2.528 2.605 1.00 98.75 97 VAL A N 1
ATOM 763 C CA . VAL A 1 97 ? -0.367 3.721 3.132 1.00 98.75 97 VAL A CA 1
ATOM 764 C C . VAL A 1 97 ? 0.834 4.067 2.265 1.00 98.75 97 VAL A C 1
ATOM 766 O O . VAL A 1 97 ? 1.668 3.205 2.008 1.00 98.75 97 VAL A O 1
ATOM 769 N N . ILE A 1 98 ? 0.950 5.336 1.866 1.00 98.56 98 ILE A N 1
ATOM 770 C CA . ILE A 1 98 ? 2.097 5.864 1.123 1.00 98.56 98 ILE A CA 1
ATOM 771 C C . ILE A 1 98 ? 2.908 6.792 2.026 1.00 98.56 98 ILE A C 1
ATOM 773 O O . ILE A 1 98 ? 2.382 7.746 2.610 1.00 98.56 98 ILE A O 1
ATOM 777 N N . LEU A 1 99 ? 4.207 6.528 2.106 1.00 97.62 99 LEU A N 1
ATOM 778 C CA . LEU A 1 99 ? 5.182 7.304 2.857 1.00 97.62 99 LEU A CA 1
ATOM 779 C C . LEU A 1 99 ? 6.123 8.040 1.900 1.00 97.62 99 LEU A C 1
ATOM 781 O O . LEU A 1 99 ? 6.550 7.502 0.874 1.00 97.62 99 LEU A O 1
ATOM 785 N N . ASP A 1 100 ? 6.458 9.276 2.256 1.00 96.62 100 ASP A N 1
ATOM 786 C CA . ASP A 1 100 ? 7.493 10.050 1.582 1.00 96.62 100 ASP A CA 1
ATOM 787 C C . ASP A 1 100 ? 8.879 9.444 1.837 1.00 96.62 100 ASP A C 1
ATOM 789 O O . ASP A 1 100 ? 9.084 8.628 2.739 1.00 96.62 100 ASP A O 1
ATOM 793 N N . LYS A 1 101 ? 9.847 9.894 1.046 1.00 92.75 101 LYS A N 1
ATOM 794 C CA . LYS A 1 101 ? 11.265 9.577 1.215 1.00 92.75 101 LYS A CA 1
ATOM 795 C C . LYS A 1 101 ? 11.814 10.020 2.576 1.00 92.75 101 LYS A C 1
ATOM 797 O O . LYS A 1 101 ? 11.282 10.900 3.260 1.00 92.75 101 LYS A O 1
ATOM 802 N N . GLY A 1 102 ? 12.989 9.495 2.905 1.00 84.06 102 GLY A N 1
ATOM 803 C CA . GLY A 1 102 ? 13.724 9.857 4.110 1.00 84.06 102 GLY A CA 1
ATOM 804 C C . GLY A 1 102 ? 13.159 9.224 5.379 1.00 84.06 102 GLY A C 1
ATOM 805 O O . GLY A 1 102 ? 13.346 9.794 6.455 1.00 84.06 102 GLY A O 1
ATOM 806 N N . ARG A 1 103 ? 12.496 8.062 5.274 1.00 75.31 103 ARG A N 1
ATOM 807 C CA . ARG A 1 103 ? 12.147 7.230 6.440 1.00 75.31 103 ARG A CA 1
ATOM 808 C C . ARG A 1 103 ? 13.405 6.796 7.201 1.00 75.31 103 ARG A C 1
ATOM 810 O O . ARG A 1 103 ? 13.403 6.713 8.424 1.00 75.31 103 ARG A O 1
ATOM 817 N N . PHE A 1 104 ? 14.493 6.553 6.478 1.00 72.38 104 PHE A N 1
ATOM 818 C CA . PHE A 1 104 ? 15.825 6.313 7.024 1.00 72.38 104 PHE A CA 1
ATOM 819 C C . PHE A 1 104 ? 16.884 7.044 6.192 1.00 72.38 104 PHE A C 1
ATOM 821 O O . PHE A 1 104 ? 16.616 7.550 5.100 1.00 72.38 104 PHE A O 1
ATOM 828 N N . VAL A 1 105 ? 18.106 7.137 6.720 1.00 72.69 105 VAL A N 1
ATOM 829 C CA . VAL A 1 105 ? 19.218 7.800 6.026 1.00 72.69 105 VAL A CA 1
ATOM 830 C C . VAL A 1 105 ? 19.495 7.086 4.701 1.00 72.69 105 VAL A C 1
ATOM 832 O O . VAL A 1 105 ? 19.834 5.908 4.693 1.00 72.69 105 VAL A O 1
ATOM 835 N N . GLY A 1 106 ? 19.368 7.812 3.588 1.00 77.38 106 GLY A N 1
ATOM 836 C CA . GLY A 1 106 ? 19.579 7.278 2.238 1.00 77.38 106 GLY A CA 1
ATOM 837 C C . GLY A 1 106 ? 18.314 6.774 1.536 1.00 77.38 106 GLY A C 1
ATOM 838 O O . GLY A 1 106 ? 18.390 6.439 0.357 1.00 77.38 106 GLY A O 1
ATOM 839 N N . ASP A 1 107 ? 17.155 6.774 2.203 1.00 82.88 107 ASP A N 1
ATOM 840 C CA . ASP A 1 107 ? 15.874 6.510 1.546 1.00 82.88 107 ASP A CA 1
ATOM 841 C C . ASP A 1 107 ? 15.539 7.635 0.555 1.00 82.88 107 ASP A C 1
ATOM 843 O O . ASP A 1 107 ? 15.330 8.793 0.928 1.00 82.88 107 ASP A O 1
ATOM 847 N N . THR A 1 108 ? 15.489 7.269 -0.723 1.00 89.62 108 THR A N 1
ATOM 848 C CA . THR A 1 108 ? 15.140 8.155 -1.839 1.00 89.62 108 THR A CA 1
ATOM 849 C C . THR A 1 108 ? 13.865 7.724 -2.560 1.00 89.62 108 THR A C 1
ATOM 851 O O . THR A 1 108 ? 13.372 8.476 -3.401 1.00 89.62 108 THR A O 1
ATOM 854 N N . SER A 1 109 ? 13.314 6.557 -2.216 1.00 92.25 109 SER A N 1
ATOM 855 C CA . SER A 1 109 ? 12.184 5.941 -2.911 1.00 92.25 109 SER A CA 1
ATOM 856 C C . SER A 1 109 ? 10.847 6.161 -2.204 1.00 92.25 109 SER A C 1
ATOM 858 O O . SER A 1 109 ? 9.793 6.022 -2.828 1.00 92.25 109 SER A O 1
ATOM 860 N N . GLY A 1 110 ? 10.871 6.500 -0.913 1.00 95.38 110 GLY A N 1
ATOM 861 C CA . GLY A 1 110 ? 9.686 6.376 -0.070 1.00 95.38 110 GLY A CA 1
ATOM 862 C C . GLY A 1 110 ? 9.286 4.911 0.083 1.00 95.38 110 GLY A C 1
ATOM 863 O O . GLY A 1 110 ? 10.080 4.004 -0.196 1.00 95.38 110 GLY A O 1
ATOM 864 N N . HIS A 1 111 ? 8.054 4.678 0.528 1.00 96.94 111 HIS A N 1
ATOM 865 C CA . HIS A 1 111 ? 7.559 3.328 0.779 1.00 96.94 111 HIS A CA 1
ATOM 866 C C . HIS A 1 111 ? 6.036 3.250 0.697 1.00 96.94 111 HIS A C 1
ATOM 868 O O . HIS A 1 111 ? 5.349 4.214 1.037 1.00 96.94 111 HIS A O 1
ATOM 874 N N . ASP A 1 112 ? 5.516 2.091 0.316 1.00 97.94 112 ASP A N 1
ATOM 875 C CA . ASP A 1 112 ? 4.103 1.751 0.417 1.00 97.94 112 ASP A CA 1
ATOM 876 C C . ASP A 1 112 ? 3.903 0.401 1.115 1.00 97.94 112 ASP A C 1
ATOM 878 O O . ASP A 1 112 ? 4.687 -0.529 0.933 1.00 97.94 112 ASP A O 1
ATOM 882 N N . ALA A 1 113 ? 2.876 0.319 1.960 1.00 98.25 113 ALA A N 1
ATOM 883 C CA . ALA A 1 113 ? 2.488 -0.903 2.663 1.00 98.25 113 ALA A CA 1
ATOM 884 C C . ALA A 1 113 ? 1.037 -0.799 3.156 1.00 98.25 113 ALA A C 1
ATOM 886 O O . ALA A 1 113 ? 0.516 0.298 3.367 1.00 98.25 113 ALA A O 1
ATOM 887 N N . TYR A 1 114 ? 0.367 -1.930 3.364 1.00 98.75 114 TYR A N 1
ATOM 888 C CA . TYR A 1 114 ? -1.011 -1.942 3.854 1.00 98.75 114 TYR A CA 1
ATOM 889 C C . TYR A 1 114 ? -1.065 -1.826 5.376 1.00 98.75 114 TYR A C 1
ATOM 891 O O . TYR A 1 114 ? -0.337 -2.518 6.082 1.00 98.75 114 TYR A O 1
ATOM 899 N N . ALA A 1 115 ? -1.966 -1.003 5.903 1.00 98.50 115 ALA A N 1
ATOM 900 C CA . ALA A 1 115 ? -2.201 -0.913 7.339 1.00 98.50 115 ALA A CA 1
ATOM 901 C C . ALA A 1 115 ? -2.803 -2.220 7.888 1.00 98.50 115 ALA A C 1
ATOM 903 O O . ALA A 1 115 ? -3.881 -2.633 7.469 1.00 98.50 115 ALA A O 1
ATOM 904 N N . ASP A 1 116 ? -2.144 -2.869 8.851 1.00 98.31 116 ASP A N 1
ATOM 905 C CA . ASP A 1 116 ? -2.670 -4.067 9.531 1.00 98.31 116 ASP A CA 1
ATOM 906 C C . ASP A 1 116 ? -3.574 -3.727 10.729 1.00 98.31 116 ASP A C 1
ATOM 908 O O . ASP A 1 116 ? -4.164 -4.601 11.367 1.00 98.31 116 ASP A O 1
ATOM 912 N N . GLU A 1 117 ? -3.706 -2.440 11.028 1.00 97.38 117 GLU A N 1
ATOM 913 C CA . GLU A 1 117 ? -4.501 -1.904 12.120 1.00 97.38 117 GLU A CA 1
ATOM 914 C C . GLU A 1 117 ? -5.020 -0.503 11.778 1.00 97.38 117 GLU A C 1
ATOM 916 O O . GLU A 1 117 ? -4.537 0.158 10.858 1.00 97.38 117 GLU A O 1
ATOM 921 N N . ASP A 1 118 ? -6.020 -0.050 12.527 1.00 97.75 118 ASP A N 1
ATOM 922 C CA . ASP A 1 118 ? -6.434 1.350 12.502 1.00 97.75 118 ASP A CA 1
ATOM 923 C C . ASP A 1 118 ? -5.348 2.230 13.123 1.00 97.75 118 ASP A C 1
ATOM 925 O O . ASP A 1 118 ? -4.666 1.815 14.065 1.00 97.75 118 ASP A O 1
ATOM 929 N N . TYR A 1 119 ? -5.240 3.479 12.664 1.00 97.56 119 TYR A N 1
ATOM 930 C CA . TYR A 1 119 ? -4.332 4.421 13.302 1.00 97.56 119 TYR A CA 1
ATOM 931 C C . TYR A 1 119 ? -4.668 4.604 14.786 1.00 97.56 119 TYR A C 1
ATOM 933 O O . TYR A 1 119 ? -5.794 4.929 15.167 1.00 97.56 119 TYR A O 1
ATOM 941 N N . ASN A 1 120 ? -3.655 4.415 15.627 1.00 93.00 120 ASN A N 1
ATOM 942 C CA . ASN A 1 120 ? -3.793 4.344 17.081 1.00 93.00 120 ASN A CA 1
ATOM 943 C C . ASN A 1 120 ? -3.343 5.628 17.807 1.00 93.00 120 ASN A C 1
ATOM 945 O O . ASN A 1 120 ? -3.306 5.656 19.036 1.00 93.00 120 ASN A O 1
ATOM 949 N N . GLY A 1 121 ? -3.003 6.693 17.072 1.00 94.31 121 GLY A N 1
ATOM 950 C CA . GLY A 1 121 ? -2.539 7.958 17.653 1.00 94.31 121 GLY A CA 1
ATOM 951 C C . GLY A 1 121 ? -1.028 8.055 17.881 1.00 94.31 121 GLY A C 1
ATOM 952 O O . GLY A 1 121 ? -0.581 9.055 18.439 1.00 94.31 121 GLY A O 1
ATOM 953 N N . THR A 1 122 ? -0.242 7.054 17.475 1.00 93.31 122 THR A N 1
ATOM 954 C CA . THR A 1 122 ? 1.224 7.049 17.616 1.00 93.31 122 THR A CA 1
ATOM 955 C C . THR A 1 122 ? 1.925 7.302 16.283 1.00 93.31 122 THR A C 1
ATOM 957 O O . THR A 1 122 ? 1.346 7.096 15.230 1.00 93.31 122 THR A O 1
ATOM 960 N N . ASN A 1 123 ? 3.208 7.674 16.294 1.00 91.69 123 ASN A N 1
ATOM 961 C CA . ASN A 1 123 ? 3.985 7.796 15.050 1.00 91.69 123 ASN A CA 1
ATOM 962 C C . ASN A 1 123 ? 4.345 6.439 14.425 1.00 91.69 123 ASN A C 1
ATOM 964 O O . ASN A 1 123 ? 5.098 6.403 13.461 1.00 91.69 123 ASN A O 1
ATOM 968 N N . THR A 1 124 ? 3.843 5.329 14.959 1.00 95.38 124 THR A N 1
ATOM 969 C CA . THR A 1 124 ? 4.100 3.988 14.440 1.00 95.38 124 THR A CA 1
ATOM 970 C C . THR A 1 124 ? 2.803 3.311 14.044 1.00 95.38 124 THR A C 1
ATOM 972 O O . THR A 1 124 ? 1.812 3.407 14.764 1.00 95.38 124 THR A O 1
ATOM 975 N N . LEU A 1 125 ? 2.821 2.588 12.932 1.00 96.62 125 LEU A N 1
ATOM 976 C CA . LEU A 1 125 ? 1.697 1.770 12.495 1.00 96.62 125 LEU A CA 1
ATOM 977 C C . LEU A 1 125 ? 2.197 0.369 12.168 1.00 96.62 125 LEU A C 1
ATOM 979 O O . LEU A 1 125 ? 3.272 0.217 11.577 1.00 96.62 125 LEU A O 1
ATOM 983 N N . ARG A 1 126 ? 1.428 -0.657 12.535 1.00 97.62 126 ARG A N 1
ATOM 984 C CA . ARG A 1 126 ? 1.699 -2.011 12.057 1.00 97.62 126 ARG A CA 1
ATOM 985 C C . ARG A 1 126 ? 1.336 -2.111 10.578 1.00 97.62 126 ARG A C 1
ATOM 987 O O . ARG A 1 126 ? 0.169 -1.971 10.215 1.00 97.62 126 ARG A O 1
ATOM 994 N N . LEU A 1 127 ? 2.329 -2.360 9.731 1.00 98.06 127 LEU A N 1
ATOM 995 C CA . LEU A 1 127 ? 2.189 -2.402 8.279 1.00 98.06 127 LEU A CA 1
ATOM 996 C C . LEU A 1 127 ? 2.535 -3.783 7.722 1.00 98.06 127 LEU A C 1
ATOM 998 O O . LEU A 1 127 ? 3.479 -4.430 8.176 1.00 98.06 127 LEU A O 1
ATOM 1002 N N . LEU A 1 128 ? 1.766 -4.210 6.726 1.00 98.62 128 LEU A N 1
ATOM 1003 C CA . LEU A 1 128 ? 1.951 -5.411 5.923 1.00 98.62 128 LEU A CA 1
ATOM 1004 C C . LEU A 1 128 ? 2.531 -5.014 4.561 1.00 98.62 128 LEU A C 1
ATOM 1006 O O . LEU A 1 128 ? 1.855 -4.338 3.782 1.00 98.62 128 LEU A O 1
ATOM 1010 N N . GLY A 1 129 ? 3.753 -5.443 4.258 1.00 97.94 129 GLY A N 1
ATOM 1011 C CA . GLY A 1 129 ? 4.436 -5.027 3.034 1.00 97.94 129 GLY A CA 1
ATOM 1012 C C . GLY A 1 129 ? 5.719 -5.792 2.737 1.00 97.94 129 GLY A C 1
ATOM 1013 O O . GLY A 1 129 ? 6.168 -6.625 3.525 1.00 97.94 129 GLY A O 1
ATOM 1014 N N . GLN A 1 130 ? 6.286 -5.534 1.558 1.00 97.19 130 GLN A N 1
ATOM 1015 C CA . GLN A 1 130 ? 7.535 -6.133 1.079 1.00 97.19 130 GLN A CA 1
ATOM 1016 C C . GLN A 1 130 ? 8.719 -5.197 1.283 1.00 97.19 130 GLN A C 1
ATOM 1018 O O . GLN A 1 130 ? 8.581 -3.976 1.323 1.00 97.19 130 GLN A O 1
ATOM 1023 N N . ASN A 1 131 ? 9.911 -5.783 1.362 1.00 95.12 131 ASN A N 1
ATOM 1024 C CA . ASN A 1 131 ? 11.167 -5.039 1.461 1.00 95.12 131 ASN A CA 1
ATOM 1025 C C . ASN A 1 131 ? 11.275 -4.070 2.658 1.00 95.12 131 ASN A C 1
ATOM 1027 O O . ASN A 1 131 ? 12.026 -3.099 2.594 1.00 95.12 131 ASN A O 1
ATOM 1031 N N . GLN A 1 132 ? 10.529 -4.315 3.743 1.00 91.88 132 GLN A N 1
ATOM 1032 C CA . GLN A 1 132 ? 10.476 -3.422 4.911 1.00 91.88 132 GLN A CA 1
ATOM 1033 C C . GLN A 1 132 ? 11.342 -3.870 6.100 1.00 91.88 132 GLN A C 1
ATOM 1035 O O . GLN A 1 132 ? 11.875 -3.015 6.801 1.00 91.88 132 GLN A O 1
ATOM 1040 N N . GLU A 1 133 ? 11.504 -5.181 6.316 1.00 88.38 133 GLU A N 1
ATOM 1041 C CA . GLU A 1 133 ? 12.261 -5.737 7.454 1.00 88.38 133 GLU A CA 1
ATOM 1042 C C . GLU A 1 133 ? 13.747 -5.950 7.115 1.00 88.38 133 GLU A C 1
ATOM 1044 O O . GLU A 1 133 ? 14.624 -5.450 7.814 1.00 88.38 133 GLU A O 1
ATOM 1049 N N . ASN A 1 134 ? 14.034 -6.647 6.009 1.00 87.44 134 ASN A N 1
ATOM 1050 C CA . ASN A 1 134 ? 15.391 -6.910 5.517 1.00 87.44 134 ASN A CA 1
ATOM 1051 C C . ASN A 1 134 ? 15.575 -6.283 4.124 1.00 87.44 134 ASN A C 1
ATOM 1053 O O . ASN A 1 134 ? 15.593 -7.007 3.124 1.00 87.44 134 ASN A O 1
ATOM 1057 N N . PRO A 1 135 ? 15.648 -4.941 4.031 1.00 87.31 135 PRO A N 1
ATOM 1058 C CA . PRO A 1 135 ? 15.584 -4.239 2.760 1.00 87.31 135 PRO A CA 1
ATOM 1059 C C . PRO A 1 135 ? 16.772 -4.572 1.848 1.00 87.31 135 PRO A C 1
ATOM 1061 O O . PRO A 1 135 ? 17.935 -4.474 2.242 1.00 87.31 135 PRO A O 1
ATOM 1064 N N . SER A 1 136 ? 16.476 -4.896 0.592 1.00 91.00 136 SER A N 1
ATOM 1065 C CA . SER A 1 136 ? 17.446 -5.091 -0.480 1.00 91.00 136 SER A CA 1
ATOM 1066 C C . SER A 1 136 ? 17.015 -4.353 -1.743 1.00 91.00 136 SER A C 1
ATOM 1068 O O . SER A 1 136 ? 15.910 -4.541 -2.254 1.00 91.00 136 SER A O 1
ATOM 1070 N N . ALA A 1 137 ? 17.923 -3.543 -2.286 1.00 87.31 137 ALA A N 1
ATOM 1071 C CA . ALA A 1 137 ? 17.708 -2.829 -3.543 1.00 87.31 137 ALA A CA 1
ATOM 1072 C C . ALA A 1 137 ? 17.814 -3.734 -4.786 1.00 87.31 137 ALA A C 1
ATOM 1074 O O . ALA A 1 137 ? 17.501 -3.291 -5.885 1.00 87.31 137 ALA A O 1
ATOM 1075 N N . THR A 1 138 ? 18.303 -4.973 -4.646 1.00 88.19 138 THR A N 1
ATOM 1076 C CA . THR A 1 138 ? 18.558 -5.870 -5.788 1.00 88.19 138 THR A CA 1
ATOM 1077 C C . THR A 1 138 ? 17.617 -7.061 -5.861 1.00 88.19 138 THR A C 1
ATOM 1079 O O . THR A 1 138 ? 17.362 -7.543 -6.961 1.00 88.19 138 THR A O 1
ATOM 1082 N N . VAL A 1 139 ? 17.142 -7.554 -4.715 1.00 91.75 139 VAL A N 1
ATOM 1083 C CA . VAL A 1 139 ? 16.277 -8.747 -4.649 1.00 91.75 139 VAL A CA 1
ATOM 1084 C C . VAL A 1 139 ? 14.994 -8.534 -3.848 1.00 91.75 139 VAL A C 1
ATOM 1086 O O . VAL A 1 139 ? 14.110 -9.387 -3.878 1.00 91.75 139 VAL A O 1
ATOM 1089 N N . GLY A 1 140 ? 14.870 -7.412 -3.139 1.00 93.44 140 GLY A N 1
ATOM 1090 C CA . GLY A 1 140 ? 13.725 -7.155 -2.278 1.00 93.44 140 GLY A CA 1
ATOM 1091 C C . GLY A 1 140 ? 13.649 -8.081 -1.059 1.00 93.44 140 GLY A C 1
ATOM 1092 O O . GLY A 1 140 ? 14.630 -8.728 -0.681 1.00 93.44 140 GLY A O 1
ATOM 1093 N N . HIS A 1 141 ? 12.465 -8.158 -0.452 1.00 95.50 141 HIS A N 1
ATOM 1094 C CA . HIS A 1 141 ? 12.154 -9.106 0.619 1.00 95.50 141 HIS A CA 1
ATOM 1095 C C . HIS A 1 141 ? 10.667 -9.459 0.604 1.00 95.50 141 HIS A C 1
ATOM 1097 O O . HIS A 1 141 ? 9.838 -8.630 0.235 1.00 95.50 141 HIS A O 1
ATOM 1103 N N . VAL A 1 142 ? 10.337 -10.674 1.046 1.00 97.56 142 VAL A N 1
ATOM 1104 C CA . VAL A 1 142 ? 8.957 -11.177 1.132 1.00 97.56 142 VAL A CA 1
ATOM 1105 C C . VAL A 1 142 ? 8.051 -10.284 1.984 1.00 97.56 142 VAL A C 1
ATOM 1107 O O . VAL A 1 142 ? 8.527 -9.473 2.784 1.00 97.56 142 VAL A O 1
ATOM 1110 N N . VAL A 1 143 ? 6.739 -10.476 1.834 1.00 98.00 143 VAL A N 1
ATOM 1111 C CA . VAL A 1 143 ? 5.703 -9.795 2.614 1.00 98.00 143 VAL A CA 1
ATOM 1112 C C . VAL A 1 143 ? 5.859 -10.137 4.095 1.00 98.00 143 VAL A C 1
ATOM 1114 O O . VAL A 1 143 ? 5.747 -11.303 4.487 1.00 98.00 143 VAL A O 1
ATOM 1117 N N . THR A 1 144 ? 6.055 -9.123 4.932 1.00 98.31 144 THR A N 1
ATOM 1118 C CA . THR A 1 144 ? 6.141 -9.246 6.391 1.00 98.31 144 THR A CA 1
ATOM 1119 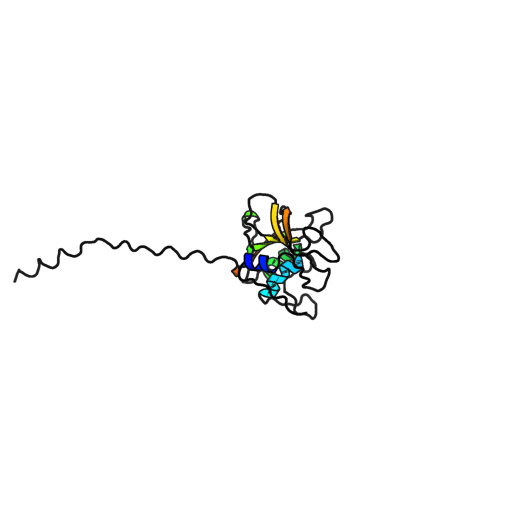C C . THR A 1 144 ? 5.245 -8.230 7.094 1.00 98.31 144 THR A C 1
ATOM 1121 O O . THR A 1 144 ? 4.664 -7.344 6.471 1.00 98.31 144 THR A O 1
ATOM 1124 N N . LEU A 1 145 ? 5.100 -8.391 8.412 1.00 97.62 145 LEU A N 1
ATOM 1125 C CA . LEU A 1 145 ? 4.502 -7.389 9.291 1.00 97.62 145 LEU A CA 1
ATOM 1126 C C . LEU A 1 145 ? 5.617 -6.681 10.053 1.00 97.62 145 LEU A C 1
ATOM 1128 O O . LEU A 1 145 ? 6.422 -7.351 10.695 1.00 97.62 145 LEU A O 1
ATOM 1132 N N . ASP A 1 146 ? 5.616 -5.354 10.040 1.00 95.88 146 ASP A N 1
ATOM 1133 C CA . ASP A 1 146 ? 6.572 -4.530 10.782 1.00 95.88 146 ASP A CA 1
ATOM 1134 C C . ASP A 1 146 ? 5.865 -3.332 11.421 1.00 95.88 146 ASP A C 1
ATOM 1136 O O . ASP A 1 146 ? 4.837 -2.869 10.927 1.00 95.88 146 ASP A O 1
ATOM 1140 N N . ASN A 1 147 ? 6.412 -2.831 12.525 1.00 95.31 147 ASN A N 1
ATOM 1141 C CA . ASN A 1 147 ? 5.953 -1.588 13.135 1.00 95.31 147 ASN A CA 1
ATOM 1142 C C . ASN A 1 147 ? 6.794 -0.445 12.582 1.00 95.31 147 ASN A C 1
ATOM 1144 O O . ASN A 1 147 ? 7.954 -0.266 12.954 1.00 95.31 147 ASN A O 1
ATOM 1148 N N . MET A 1 148 ? 6.201 0.339 11.692 1.00 93.38 148 MET A N 1
ATOM 1149 C CA . MET A 1 148 ? 6.928 1.337 10.923 1.00 93.38 148 MET A CA 1
ATOM 1150 C C . MET A 1 148 ? 6.614 2.749 11.386 1.00 93.38 148 MET A C 1
ATOM 1152 O O . MET A 1 148 ? 5.457 3.065 11.653 1.00 93.38 148 MET A O 1
ATOM 1156 N N . ASP A 1 149 ? 7.635 3.610 11.415 1.00 93.81 149 ASP A N 1
ATOM 1157 C CA . ASP A 1 149 ? 7.433 5.052 11.541 1.00 93.81 149 ASP A CA 1
ATOM 1158 C C . ASP A 1 149 ? 6.647 5.586 10.335 1.00 93.81 149 ASP A C 1
ATOM 1160 O O . ASP A 1 149 ? 7.062 5.429 9.184 1.00 93.81 149 ASP A O 1
ATOM 1164 N N . VAL A 1 150 ? 5.515 6.222 10.622 1.00 95.62 150 VAL A N 1
ATOM 1165 C CA . VAL A 1 150 ? 4.597 6.832 9.653 1.00 95.62 150 VAL A CA 1
ATOM 1166 C C . VAL A 1 150 ? 4.633 8.363 9.710 1.00 95.62 150 VAL A C 1
ATOM 1168 O O . VAL A 1 150 ? 3.777 9.030 9.134 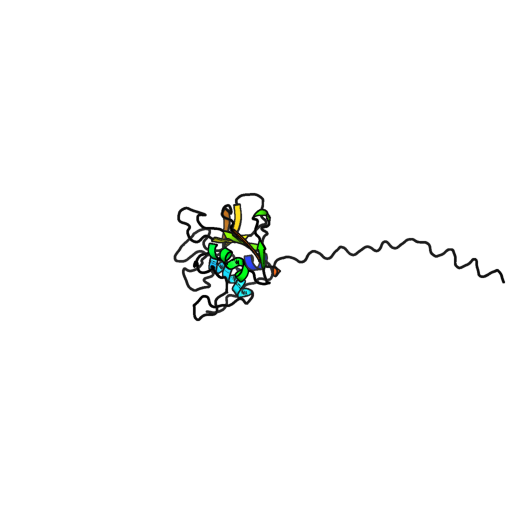1.00 95.62 150 VAL A O 1
ATOM 1171 N N . SER A 1 151 ? 5.652 8.959 10.342 1.00 94.12 151 SER A N 1
ATOM 1172 C CA . SER A 1 151 ? 5.860 10.418 10.390 1.00 94.12 151 SER A CA 1
ATOM 1173 C C . SER A 1 151 ? 5.978 11.087 9.011 1.00 94.12 151 SER A C 1
ATOM 1175 O O . SER A 1 151 ? 5.785 12.297 8.882 1.00 94.12 151 SER A O 1
ATOM 1177 N N . LYS A 1 152 ? 6.281 10.301 7.971 1.00 95.62 152 LYS A N 1
ATOM 1178 C CA . LYS A 1 152 ? 6.364 10.715 6.562 1.00 95.62 152 LYS A CA 1
ATOM 1179 C C . LYS A 1 152 ? 5.107 10.395 5.751 1.00 95.62 152 LYS A C 1
ATOM 1181 O O . LYS A 1 152 ? 5.177 10.337 4.529 1.00 95.62 152 LYS A O 1
ATOM 1186 N N . PHE A 1 153 ? 3.969 10.176 6.403 1.00 97.69 153 PHE A N 1
ATOM 1187 C CA . PHE A 1 153 ? 2.698 9.909 5.736 1.00 97.69 153 PHE A CA 1
ATOM 1188 C C . PHE A 1 153 ? 2.356 10.968 4.679 1.00 97.69 153 PHE A C 1
ATOM 1190 O O . PHE A 1 153 ? 2.282 12.160 4.978 1.00 97.69 153 PHE A O 1
ATOM 1197 N N . LEU A 1 154 ? 2.118 10.514 3.449 1.00 98.38 154 LEU A N 1
ATOM 1198 C CA . LEU A 1 154 ? 1.624 11.348 2.353 1.00 98.38 154 LEU A CA 1
ATOM 1199 C C . LEU A 1 154 ? 0.111 11.220 2.184 1.00 98.38 154 LEU A C 1
ATOM 1201 O O . LEU A 1 154 ? -0.562 12.200 1.858 1.00 98.38 154 LEU A O 1
ATOM 1205 N N . GLY A 1 155 ? -0.405 10.012 2.392 1.00 98.62 155 GLY A N 1
ATOM 1206 C CA . GLY A 1 155 ? -1.791 9.653 2.150 1.00 98.62 155 GLY A CA 1
ATOM 1207 C C . GLY A 1 155 ? -1.981 8.143 2.083 1.00 98.62 155 GLY A C 1
ATOM 1208 O O . GLY A 1 155 ? -1.016 7.384 2.185 1.00 98.62 155 GLY A O 1
ATOM 1209 N N . ALA A 1 156 ? -3.220 7.699 1.894 1.00 98.81 156 ALA A N 1
ATOM 1210 C CA . ALA A 1 156 ? -3.518 6.289 1.679 1.00 98.81 156 ALA A CA 1
ATOM 1211 C C . ALA A 1 156 ? -4.677 6.057 0.702 1.00 98.81 156 ALA A C 1
ATOM 1213 O O . ALA A 1 156 ? -5.479 6.957 0.431 1.00 98.81 156 ALA A O 1
ATOM 1214 N N . PHE A 1 157 ? -4.767 4.831 0.190 1.00 98.62 157 PHE A N 1
ATOM 1215 C CA . PHE A 1 157 ? -5.875 4.356 -0.636 1.00 98.62 157 PHE A CA 1
ATOM 1216 C C . PHE A 1 157 ? -6.680 3.319 0.132 1.00 98.62 157 PHE A C 1
ATOM 1218 O O . PHE A 1 157 ? -6.164 2.256 0.473 1.00 98.62 157 PHE A O 1
ATOM 1225 N N . ARG A 1 158 ? -7.963 3.595 0.347 1.00 98.38 158 ARG A N 1
ATOM 1226 C CA . ARG A 1 158 ? -8.893 2.646 0.952 1.00 98.38 158 ARG A CA 1
ATOM 1227 C C . ARG A 1 158 ? -9.652 1.892 -0.118 1.00 98.38 158 ARG A C 1
ATOM 1229 O O . ARG A 1 158 ? -10.435 2.495 -0.854 1.00 98.38 158 ARG A O 1
ATOM 1236 N N . PHE A 1 159 ? -9.460 0.580 -0.194 1.00 97.06 159 PHE A N 1
ATOM 1237 C CA . PHE A 1 159 ? -10.197 -0.242 -1.146 1.00 97.06 159 PHE A CA 1
ATOM 1238 C C . PHE A 1 159 ? -11.648 -0.420 -0.694 1.00 97.06 159 PHE A C 1
ATOM 1240 O O . PHE A 1 159 ? -11.918 -0.998 0.360 1.00 97.06 159 PHE A O 1
ATOM 1247 N N . LYS A 1 160 ? -12.603 0.059 -1.499 1.00 95.06 160 LYS A N 1
ATOM 1248 C CA . LYS A 1 160 ? -14.020 0.106 -1.106 1.00 95.06 160 LYS A CA 1
ATOM 1249 C C . LYS A 1 160 ? -14.624 -1.272 -0.836 1.00 95.06 160 LYS A C 1
ATOM 1251 O O . LYS A 1 160 ? -15.530 -1.370 -0.017 1.00 95.06 160 LYS A O 1
ATOM 1256 N N . GLN A 1 161 ? -14.120 -2.328 -1.476 1.00 93.19 161 GLN A N 1
ATOM 1257 C CA . GLN A 1 161 ? -14.623 -3.691 -1.280 1.00 93.19 161 GLN A CA 1
ATOM 1258 C C . GLN A 1 161 ? -14.277 -4.271 0.100 1.00 93.19 161 GLN A C 1
ATOM 1260 O O . GLN A 1 161 ? -15.002 -5.127 0.598 1.00 93.19 161 GLN A O 1
ATOM 1265 N N . TRP A 1 162 ? -13.200 -3.806 0.738 1.00 94.56 162 TRP A N 1
ATOM 1266 C CA . TRP A 1 162 ? -12.822 -4.252 2.086 1.00 94.56 162 TRP A CA 1
ATOM 1267 C C . TRP A 1 162 ? -13.572 -3.518 3.196 1.00 94.56 162 TRP A C 1
ATOM 1269 O O . TRP A 1 162 ? -13.510 -3.925 4.356 1.00 94.56 162 TRP A O 1
ATOM 1279 N N . ILE A 1 163 ? -14.318 -2.467 2.853 1.00 85.81 163 ILE A N 1
ATOM 1280 C CA . ILE A 1 163 ? -15.196 -1.786 3.794 1.00 85.81 163 ILE A CA 1
ATOM 1281 C C . ILE A 1 163 ? -16.411 -2.686 4.013 1.00 85.81 163 ILE A C 1
ATOM 1283 O O . ILE A 1 163 ? -17.243 -2.858 3.121 1.00 85.81 163 ILE A O 1
ATOM 1287 N N . ALA A 1 164 ? -16.527 -3.265 5.210 1.00 65.88 164 ALA A N 1
ATOM 1288 C CA . ALA A 1 164 ? -17.732 -3.993 5.579 1.00 65.88 164 ALA A CA 1
ATOM 1289 C C . ALA A 1 164 ? -18.955 -3.072 5.397 1.00 65.88 164 ALA A C 1
ATOM 1291 O O . ALA A 1 164 ? -18.925 -1.929 5.873 1.00 65.88 164 ALA A O 1
ATOM 1292 N N . PRO A 1 165 ? -20.038 -3.527 4.738 1.00 58.97 165 PRO A N 1
ATOM 1293 C CA . PRO A 1 165 ? -21.259 -2.744 4.703 1.00 58.97 165 PRO A CA 1
ATOM 1294 C C . PRO A 1 165 ? -21.720 -2.499 6.146 1.00 58.97 165 PRO A C 1
ATOM 1296 O O . PRO A 1 165 ? -21.578 -3.391 6.993 1.00 58.97 165 PRO A O 1
ATOM 1299 N N . PRO A 1 166 ? -22.263 -1.307 6.457 1.00 55.19 166 PRO A N 1
ATOM 1300 C CA . PRO A 1 166 ? -22.795 -1.054 7.784 1.00 55.19 166 PRO A CA 1
ATOM 1301 C C . PRO A 1 166 ? -23.812 -2.151 8.127 1.00 55.19 166 PRO A C 1
ATOM 1303 O O . PRO A 1 166 ? -24.568 -2.578 7.243 1.00 55.19 166 PRO A O 1
ATOM 1306 N N . PRO A 1 167 ? -23.843 -2.631 9.385 1.00 55.84 167 PRO A N 1
ATOM 1307 C CA . PRO A 1 167 ? -24.836 -3.610 9.787 1.00 55.84 167 PRO A CA 1
ATOM 1308 C C . PRO A 1 167 ? -26.228 -3.072 9.432 1.00 55.84 167 PRO A C 1
ATOM 1310 O O . PRO A 1 167 ? -26.469 -1.865 9.580 1.00 55.84 167 PRO A O 1
ATOM 1313 N N . PRO A 1 168 ? -27.147 -3.926 8.946 1.00 68.75 168 PRO A N 1
ATOM 1314 C CA . PRO A 1 168 ? -28.493 -3.480 8.638 1.00 68.75 168 PRO A CA 1
ATOM 1315 C C . PRO A 1 168 ? -29.082 -2.797 9.879 1.00 68.75 168 PRO A C 1
ATOM 1317 O O . PRO A 1 168 ? -28.840 -3.264 11.000 1.00 68.75 168 PRO A O 1
ATOM 1320 N N . PRO A 1 169 ? -29.835 -1.693 9.714 1.00 71.19 169 PRO A N 1
ATOM 1321 C CA . PRO A 1 169 ? -30.466 -1.039 10.846 1.00 71.19 169 PRO A CA 1
ATOM 1322 C C . PRO A 1 169 ? -31.276 -2.081 11.626 1.00 71.19 169 PRO A C 1
ATOM 1324 O O . PRO A 1 169 ? -31.923 -2.934 11.002 1.00 71.19 169 PRO A O 1
ATOM 1327 N N . PRO A 1 170 ? -31.244 -2.054 12.973 1.00 75.31 170 PRO A N 1
ATOM 1328 C CA . PRO A 1 170 ? -32.009 -3.001 13.766 1.00 75.31 170 PRO A CA 1
ATOM 1329 C C . PRO A 1 170 ? -33.468 -2.967 13.299 1.00 75.31 170 PRO A C 1
ATOM 1331 O O . PRO A 1 170 ? -33.986 -1.878 13.020 1.00 75.31 170 PRO A O 1
ATOM 1334 N N . PRO A 1 171 ? -34.141 -4.128 13.178 1.00 72.69 171 PRO A N 1
ATOM 1335 C CA . PRO A 1 171 ? -35.520 -4.166 12.728 1.00 72.69 171 PRO A CA 1
ATOM 1336 C C . PRO A 1 171 ? -36.330 -3.200 13.584 1.00 72.69 171 PRO A C 1
ATOM 1338 O O . PRO A 1 171 ? -36.331 -3.304 14.813 1.00 72.69 171 PRO A O 1
ATOM 1341 N N . VAL A 1 172 ? -36.989 -2.235 12.933 1.00 64.81 172 VAL A N 1
ATOM 1342 C CA . VAL A 1 172 ? -37.875 -1.294 13.614 1.00 64.81 172 VAL A CA 1
ATOM 1343 C C . VAL A 1 172 ? -38.918 -2.138 14.326 1.00 64.81 172 VAL A C 1
ATOM 1345 O O . VAL A 1 172 ? -39.837 -2.671 13.697 1.00 64.81 172 VAL A O 1
ATOM 1348 N N . GLN A 1 173 ? -38.780 -2.284 15.644 1.00 48.12 173 GLN A N 1
ATOM 1349 C CA . GLN A 1 173 ? -39.846 -2.830 16.458 1.00 48.12 173 GLN A CA 1
ATOM 1350 C C . GLN A 1 173 ? -40.992 -1.833 16.338 1.00 48.12 173 GLN A C 1
ATOM 1352 O O . GLN A 1 173 ? -41.041 -0.826 17.045 1.00 48.12 173 GLN A O 1
ATOM 1357 N N . ARG A 1 174 ? -41.922 -2.093 15.412 1.00 50.41 174 ARG A N 1
ATOM 1358 C CA . ARG A 1 174 ? -43.239 -1.475 15.458 1.00 50.41 174 ARG A CA 1
ATOM 1359 C C . ARG A 1 174 ? -43.785 -1.849 16.824 1.00 50.41 174 ARG A C 1
ATOM 1361 O O . ARG A 1 174 ? -44.227 -2.982 17.018 1.00 50.41 174 ARG A O 1
ATOM 1368 N N . LYS A 1 175 ? -43.718 -0.920 17.784 1.00 46.31 175 LYS A N 1
ATOM 1369 C CA . LYS A 1 175 ? -44.480 -1.030 19.024 1.00 46.31 175 LYS A CA 1
ATOM 1370 C C . LYS A 1 175 ? -45.899 -1.323 18.565 1.00 46.31 175 LYS A C 1
ATOM 1372 O O . LYS A 1 175 ? -46.513 -0.471 17.922 1.00 46.31 175 LYS A O 1
ATOM 1377 N N . LYS A 1 176 ? -46.383 -2.547 18.807 1.00 46.19 176 LYS A N 1
ATOM 1378 C CA . LYS A 1 176 ? -47.795 -2.866 18.624 1.00 46.19 176 LYS A CA 1
ATOM 1379 C C . LYS A 1 176 ? -48.528 -1.843 19.470 1.00 46.19 176 LYS A C 1
ATOM 1381 O O . LYS A 1 176 ? -48.458 -1.879 20.697 1.00 46.19 176 LYS A O 1
ATOM 1386 N N . SER A 1 177 ? -49.119 -0.873 18.790 1.00 51.94 177 SER A N 1
ATOM 1387 C CA . SER A 1 177 ? -49.989 0.113 19.387 1.00 51.94 177 SER A CA 1
ATOM 1388 C C . SER A 1 177 ? -51.042 -0.676 20.168 1.00 51.94 177 SER A C 1
ATOM 1390 O O . SER A 1 177 ? -51.847 -1.402 19.590 1.00 51.94 177 SER A O 1
ATOM 1392 N N . LYS A 1 178 ? -50.987 -0.599 21.502 1.00 51.66 178 LYS A N 1
ATOM 1393 C CA . LYS A 1 178 ? -52.061 -1.064 22.386 1.00 51.66 178 LYS A CA 1
ATOM 1394 C C . LYS A 1 178 ? -53.179 -0.014 22.399 1.00 51.66 178 LYS A C 1
ATOM 1396 O O . LYS A 1 178 ? -53.636 0.379 23.466 1.00 51.66 178 LYS A O 1
ATOM 1401 N N . PHE A 1 179 ? -53.584 0.494 21.235 1.00 45.16 179 PHE A N 1
ATOM 1402 C CA . PHE A 1 179 ? -54.790 1.310 21.158 1.00 45.16 179 PHE A CA 1
ATOM 1403 C C . PHE A 1 179 ? -56.005 0.374 21.204 1.00 45.16 179 PHE A C 1
ATOM 1405 O O . PHE A 1 179 ? -56.140 -0.488 20.330 1.00 45.16 179 PHE A O 1
ATOM 1412 N N . PRO A 1 180 ? -56.887 0.499 22.210 1.00 46.88 180 PRO A N 1
ATOM 1413 C CA . PRO A 1 180 ? -58.057 -0.350 22.334 1.00 46.88 180 PRO A CA 1
ATOM 1414 C C . PRO A 1 180 ? -59.134 0.157 21.370 1.00 46.88 180 PRO A C 1
ATOM 1416 O O . PRO A 1 180 ? -60.022 0.909 21.751 1.00 46.88 180 PRO A O 1
ATOM 1419 N N . TRP A 1 181 ? -59.086 -0.260 20.106 1.00 46.03 181 TRP A N 1
ATOM 1420 C CA . TRP A 1 181 ? -60.146 0.054 19.136 1.00 46.03 181 TRP A CA 1
ATOM 1421 C C . TRP A 1 181 ? -61.441 -0.765 19.333 1.00 46.03 181 TRP A C 1
ATOM 1423 O O . TRP A 1 181 ? -62.344 -0.694 18.507 1.00 46.03 181 TRP A O 1
ATOM 1433 N N . VAL A 1 182 ? -61.595 -1.515 20.432 1.00 48.84 182 VAL A N 1
ATOM 1434 C CA . VAL A 1 182 ? -62.714 -2.467 20.623 1.00 48.84 182 VAL A CA 1
ATOM 1435 C C . VAL A 1 182 ? -63.779 -1.974 21.618 1.00 48.84 182 VAL A C 1
ATOM 1437 O O . VAL A 1 182 ? -64.332 -2.772 22.364 1.00 48.84 182 VAL A O 1
ATOM 1440 N N . LEU A 1 183 ? -64.104 -0.675 21.667 1.00 46.31 183 LEU A N 1
ATOM 1441 C CA . LEU A 1 183 ? -65.197 -0.201 22.547 1.00 46.31 183 LEU A CA 1
ATOM 1442 C C . LEU A 1 183 ? -66.248 0.736 21.933 1.00 46.31 183 LEU A C 1
ATOM 1444 O O . LEU A 1 183 ? -67.167 1.125 22.645 1.00 46.31 183 LEU A O 1
ATOM 1448 N N . TYR A 1 184 ? -66.225 1.034 20.629 1.00 41.53 184 TYR A N 1
ATOM 1449 C CA . TYR A 1 184 ? -67.221 1.954 20.037 1.00 41.53 184 TYR A CA 1
ATOM 1450 C C . TYR A 1 184 ? -68.068 1.407 18.878 1.00 41.53 184 TYR A C 1
ATOM 1452 O O . TYR A 1 184 ? -68.787 2.171 18.245 1.00 41.53 184 TYR A O 1
ATOM 1460 N N . ALA A 1 185 ? -68.079 0.093 18.627 1.00 47.72 185 ALA A N 1
ATOM 1461 C CA . ALA A 1 185 ? -68.912 -0.477 17.557 1.00 47.72 185 ALA A CA 1
ATOM 1462 C C . ALA A 1 185 ? -70.325 -0.933 17.993 1.00 47.72 185 ALA A C 1
ATOM 1464 O O . ALA A 1 185 ? -71.173 -1.150 17.134 1.00 47.72 185 ALA A O 1
ATOM 1465 N N . ASN A 1 186 ? -70.626 -1.038 19.297 1.00 46.28 186 ASN A N 1
ATOM 1466 C CA . ASN A 1 186 ? -71.880 -1.660 19.768 1.00 46.28 186 ASN A CA 1
ATOM 1467 C C . ASN A 1 186 ? -72.926 -0.706 20.374 1.00 46.28 186 ASN A C 1
ATOM 1469 O O . ASN A 1 186 ? -73.947 -1.179 20.863 1.00 46.28 186 ASN A O 1
ATOM 1473 N N . LYS A 1 187 ? -72.733 0.622 20.329 1.00 47.22 187 LYS A N 1
ATOM 1474 C CA . LYS A 1 187 ? -73.703 1.580 20.908 1.00 47.22 187 LYS A CA 1
ATOM 1475 C C . LYS A 1 187 ? -74.556 2.357 19.895 1.00 47.22 187 LYS A C 1
ATOM 1477 O O . LYS A 1 187 ? -75.372 3.168 20.308 1.00 47.22 187 LYS A O 1
ATOM 1482 N N . LEU A 1 188 ? -74.418 2.085 18.593 1.00 51.25 188 LEU A N 1
ATOM 1483 C CA . LEU A 1 188 ? -75.187 2.759 17.529 1.00 51.25 188 LEU A CA 1
ATOM 1484 C C . LEU A 1 188 ? -76.172 1.842 16.778 1.00 51.25 188 LEU A C 1
ATOM 1486 O O . LEU A 1 188 ? -76.706 2.246 15.754 1.00 51.25 188 LEU A O 1
ATOM 1490 N N . ARG A 1 189 ? -76.434 0.617 17.261 1.00 54.00 189 ARG A N 1
ATOM 1491 C CA . ARG A 1 189 ? -77.354 -0.334 16.597 1.00 54.00 189 ARG A CA 1
ATOM 1492 C C . ARG A 1 189 ? -78.688 -0.600 17.306 1.00 54.00 189 ARG A C 1
ATOM 1494 O O . ARG A 1 189 ? -79.474 -1.359 16.766 1.00 54.00 189 ARG A O 1
ATOM 1501 N N . ASN A 1 190 ? -78.979 0.050 18.438 1.00 49.03 190 ASN A N 1
ATOM 1502 C CA . ASN A 1 190 ? -80.251 -0.127 19.166 1.00 49.03 190 ASN A CA 1
ATOM 1503 C C . ASN A 1 190 ? -81.023 1.193 19.384 1.00 49.03 190 ASN A C 1
ATOM 1505 O O . ASN A 1 190 ? -81.640 1.385 20.428 1.00 49.03 190 ASN A O 1
ATOM 1509 N N . MET A 1 191 ? -80.980 2.115 18.419 1.00 49.19 191 MET A N 1
ATOM 1510 C CA . MET A 1 191 ? -81.914 3.250 18.357 1.00 49.19 191 MET A CA 1
ATOM 1511 C C . MET A 1 191 ? -82.465 3.386 16.934 1.00 49.19 191 MET A C 1
ATOM 1513 O O . MET A 1 191 ? -82.078 4.288 16.195 1.00 49.19 191 MET A O 1
ATOM 1517 N N . SER A 1 192 ? -83.330 2.445 16.556 1.00 44.97 192 SER A N 1
ATOM 1518 C CA . SER A 1 192 ? -84.328 2.567 15.485 1.00 44.97 192 SER A CA 1
ATOM 1519 C C . SER A 1 192 ? -85.387 1.492 15.675 1.00 44.97 192 SER A C 1
ATOM 1521 O O . SER A 1 192 ? -84.962 0.314 15.737 1.00 44.97 192 SER A O 1
#

Secondary structure (DSSP, 8-state):
--------SSHHHHHHHHTT----SSSSSSB-HHHHHHHHHHHTT-EE-SSSSS-EE----TTSSSTTHHHHTHHHHHTTTEEEE-SGGG--TT-EEEE-S-SSTT--S-EEEEESS---SSSEEEEEESSSSS--TTTB---EEEEEE-TTEEEEEEEGGGSPPPPPPPP-----------SSSSSSSS--